Protein AF-A0A8X7TS78-F1 (afdb_monomer_lite)

Sequence (320 aa):
MPPVKDLIFKDPYVDAARTKVLSDGSMNYVVDMYDTALKETISKLKQADKLVRAKDTALNRKTSEFKAMIDKAAVEQSQLLEEKKAQKEKFVDKFGDLKGKHLKEINRLRDSRSYEVTHERVRVQMAMIVKFNKRFTEIRNLETRRSDFEMARSLQSQAFGTEPTGRDLEGLPVQEQGNVSEVEGTEDTSGPTTAPAVPNSASAPVNLTVREESSAPTLGVSDEDPTLPLGEDGAGLDPEDLVEPSVSSAEEDGGDKSNEQAPASKPQGAEEDLGESSAQEQGNVDEVENPTDSTADGTGGISDPLGAQVIRENLDRAED

Organism: Brassica carinata (NCBI:txid52824)

Secondary structure (DSSP, 8-state):
---GGG-TTHHHHHHHHH--SS-THHHHHHHHHHHHHHHHHHHHHHHHHHHHHHHHHHHHHHHHHHHHHHHHHHHHHHHHHHHHHHHHHHHHHHHHHHHHHHHHHHHHHHHHHHHHHHHHHHHHHHHHHHHHHHHHHHHHHHHHHHHHHHHHHHHHHHHHTTS------------------------------PPPPPP--PPPP-------------------------------------------------------------------------------------------------------------------

Structure (mmCIF, N/CA/C/O backbone):
data_AF-A0A8X7TS78-F1
#
_entry.id   AF-A0A8X7TS78-F1
#
loop_
_atom_site.group_PDB
_atom_site.id
_atom_site.type_symbol
_atom_site.label_atom_id
_atom_site.label_alt_id
_atom_site.label_comp_id
_atom_site.label_asym_id
_atom_site.label_entity_id
_atom_site.label_seq_id
_atom_site.pdbx_PDB_ins_code
_atom_site.Cartn_x
_atom_site.Cartn_y
_atom_site.Cartn_z
_atom_site.occupancy
_atom_site.B_iso_or_equiv
_atom_site.auth_seq_id
_atom_site.auth_comp_id
_atom_site.auth_asym_id
_atom_site.auth_atom_id
_atom_site.pdbx_PDB_model_num
ATOM 1 N N . MET A 1 1 ? -38.501 9.347 71.545 1.00 64.44 1 MET A N 1
ATOM 2 C CA . MET A 1 1 ? -39.219 8.209 70.933 1.00 64.44 1 MET A CA 1
ATOM 3 C C . MET A 1 1 ? -39.862 8.668 69.635 1.00 64.44 1 MET A C 1
ATOM 5 O O . MET A 1 1 ? -40.273 9.825 69.597 1.00 64.44 1 MET A O 1
ATOM 9 N N . PRO A 1 2 ? -39.907 7.823 68.590 1.00 80.94 2 PRO A N 1
ATOM 10 C CA . PRO A 1 2 ? -40.572 8.165 67.335 1.00 80.94 2 PRO A CA 1
ATOM 11 C C . PRO A 1 2 ? -42.076 8.423 67.557 1.00 80.94 2 PRO A C 1
ATOM 13 O O . PRO A 1 2 ? -42.665 7.826 68.465 1.00 80.94 2 PRO A O 1
ATOM 16 N N . PRO A 1 3 ? -42.710 9.310 66.769 1.00 89.19 3 PRO A N 1
ATOM 17 C CA . PRO A 1 3 ? -44.152 9.528 66.828 1.00 89.19 3 PRO A CA 1
ATOM 18 C C . PRO A 1 3 ? -44.923 8.243 66.502 1.00 89.19 3 PRO A C 1
ATOM 20 O O . PRO A 1 3 ? -44.566 7.531 65.570 1.00 89.19 3 PRO A O 1
ATOM 23 N N . VAL A 1 4 ? -46.036 7.987 67.202 1.00 85.00 4 VAL A N 1
ATOM 24 C CA . VAL A 1 4 ? -46.865 6.771 67.021 1.00 85.00 4 VAL A CA 1
ATOM 25 C C . VAL A 1 4 ? -47.296 6.557 65.560 1.00 85.00 4 VAL A C 1
ATOM 27 O O . VAL A 1 4 ? -47.436 5.428 65.106 1.00 85.00 4 VAL A O 1
ATOM 30 N N . LYS A 1 5 ? -47.476 7.643 64.800 1.00 90.19 5 LYS A N 1
ATOM 31 C CA . LYS A 1 5 ? -47.841 7.606 63.376 1.00 90.19 5 LYS A CA 1
ATOM 32 C C . LYS A 1 5 ? -46.775 6.987 62.459 1.00 90.19 5 LYS A C 1
ATOM 34 O O . LYS A 1 5 ? -47.146 6.511 61.396 1.00 90.19 5 LYS A O 1
ATOM 39 N N . ASP A 1 6 ? -45.512 6.976 62.879 1.00 91.88 6 ASP A N 1
ATOM 40 C CA . ASP A 1 6 ? -44.373 6.524 62.071 1.00 91.88 6 ASP A CA 1
ATOM 41 C C . ASP A 1 6 ? -43.936 5.090 62.451 1.00 91.88 6 ASP A C 1
ATOM 43 O O . ASP A 1 6 ? -42.928 4.580 61.964 1.00 91.88 6 ASP A O 1
ATOM 47 N N . LEU A 1 7 ? -44.683 4.417 63.338 1.00 89.75 7 LEU A N 1
ATOM 48 C CA . LEU A 1 7 ? -44.440 3.023 63.703 1.00 89.75 7 LEU A CA 1
ATOM 49 C C . LEU A 1 7 ? -44.895 2.084 62.578 1.00 89.75 7 LEU A C 1
ATOM 51 O O . LEU A 1 7 ? -46.054 2.102 62.175 1.00 89.75 7 LEU A O 1
ATOM 55 N N . ILE A 1 8 ? -44.000 1.188 62.155 1.00 89.56 8 ILE A N 1
ATOM 56 C CA . ILE A 1 8 ? -44.299 0.098 61.205 1.00 89.56 8 ILE A CA 1
ATOM 57 C C . ILE A 1 8 ? -45.493 -0.758 61.672 1.00 89.56 8 ILE A C 1
ATOM 59 O O . ILE A 1 8 ? -46.323 -1.145 60.856 1.00 89.56 8 ILE A O 1
ATOM 63 N N . PHE A 1 9 ? -45.620 -0.997 62.983 1.00 92.44 9 PHE A N 1
ATOM 64 C CA . PHE A 1 9 ? -46.739 -1.720 63.599 1.00 92.44 9 PHE A CA 1
ATOM 65 C C . PHE A 1 9 ? -47.597 -0.789 64.462 1.00 92.44 9 PHE A C 1
ATOM 67 O O . PHE A 1 9 ? -47.849 -1.053 65.639 1.00 92.44 9 PHE A O 1
ATOM 74 N N . LYS A 1 10 ? -48.034 0.329 63.873 1.00 91.81 10 LYS A N 1
ATOM 75 C CA . LYS A 1 10 ? -48.860 1.346 64.538 1.00 91.81 10 LYS A CA 1
ATOM 76 C C . LYS A 1 10 ? -50.144 0.776 65.145 1.00 91.81 10 LYS A C 1
ATOM 78 O O . LYS A 1 10 ? -50.421 1.050 66.309 1.00 91.81 10 LYS A O 1
ATOM 83 N N . ASP A 1 11 ? -50.925 0.020 64.378 1.00 90.75 11 ASP A N 1
ATOM 84 C CA . ASP A 1 11 ? -52.239 -0.450 64.839 1.00 90.75 11 ASP A CA 1
ATOM 85 C C . ASP A 1 11 ? -52.112 -1.460 65.998 1.00 90.75 11 ASP A C 1
ATOM 87 O O . ASP A 1 11 ? -52.701 -1.208 67.050 1.00 90.75 11 ASP A O 1
ATOM 91 N N . PRO A 1 12 ? -51.230 -2.483 65.920 1.00 89.06 12 PRO A N 1
ATOM 92 C CA . PRO A 1 12 ? -50.938 -3.356 67.061 1.00 89.06 12 PRO A CA 1
ATOM 93 C C . PRO A 1 12 ? -50.452 -2.607 68.310 1.00 89.06 12 PRO A C 1
ATOM 95 O O . PRO A 1 12 ? -50.808 -2.965 69.431 1.00 89.06 12 PRO A O 1
ATOM 98 N N . TYR A 1 13 ? -49.653 -1.548 68.135 1.00 89.00 13 TYR A N 1
ATOM 99 C CA . TYR A 1 13 ? -49.170 -0.718 69.241 1.00 89.00 13 TYR A CA 1
ATOM 100 C C . TYR A 1 13 ? -50.301 0.069 69.918 1.00 89.00 13 TYR A C 1
ATOM 102 O O . TYR A 1 13 ? -50.380 0.120 71.147 1.00 89.00 13 TYR A O 1
ATOM 110 N N . VAL A 1 14 ? -51.191 0.678 69.129 1.00 88.94 14 VAL A N 1
ATOM 111 C CA . VAL A 1 14 ? -52.347 1.426 69.645 1.00 88.94 14 VAL A CA 1
ATOM 112 C C . VAL A 1 14 ? -53.334 0.492 70.349 1.00 88.94 14 VAL A C 1
ATOM 114 O O . VAL A 1 14 ? -53.864 0.866 71.398 1.00 88.94 14 VAL A O 1
ATOM 117 N N . ASP A 1 15 ? -53.545 -0.715 69.825 1.00 88.06 15 ASP A N 1
ATOM 118 C CA . ASP A 1 15 ? -54.413 -1.726 70.434 1.00 88.06 15 ASP A CA 1
ATOM 119 C C . ASP A 1 15 ? -53.855 -2.213 71.777 1.00 88.06 15 ASP A C 1
ATOM 121 O O . ASP A 1 15 ? -54.562 -2.170 72.790 1.00 88.06 15 ASP A O 1
ATOM 125 N N . ALA A 1 16 ? -52.562 -2.554 71.829 1.00 87.12 16 ALA A N 1
ATOM 126 C CA . ALA A 1 16 ? -51.881 -2.950 73.062 1.00 87.12 16 ALA A CA 1
ATOM 127 C C . ALA A 1 16 ? -51.884 -1.834 74.128 1.00 87.12 16 ALA A C 1
ATOM 129 O O . ALA A 1 16 ? -52.033 -2.105 75.321 1.00 87.12 16 ALA A O 1
ATOM 130 N N . ALA A 1 17 ? -51.769 -0.566 73.714 1.00 84.50 17 ALA A N 1
ATOM 131 C CA . ALA A 1 17 ? -51.814 0.585 74.618 1.00 84.50 17 ALA A CA 1
ATOM 132 C C . ALA A 1 17 ? -53.223 0.870 75.178 1.00 84.50 17 ALA A C 1
ATOM 134 O O . ALA A 1 17 ? -53.358 1.458 76.256 1.00 84.50 17 ALA A O 1
ATOM 135 N N . ARG A 1 18 ? -54.285 0.476 74.459 1.00 84.06 18 ARG A N 1
ATOM 136 C CA . ARG A 1 18 ? -55.687 0.654 74.883 1.00 84.06 18 ARG A CA 1
ATOM 137 C C . ARG A 1 18 ? -56.166 -0.451 75.824 1.00 84.06 18 ARG A C 1
ATOM 139 O O . ARG A 1 18 ? -57.034 -0.187 76.659 1.00 84.06 18 ARG A O 1
ATOM 146 N N . THR A 1 19 ? -55.605 -1.658 75.744 1.00 78.81 19 THR A N 1
ATOM 147 C CA . THR A 1 19 ? -55.924 -2.785 76.637 1.00 78.81 19 THR A CA 1
ATOM 148 C C . THR A 1 19 ? -55.380 -2.565 78.059 1.00 78.81 19 THR A C 1
ATOM 150 O O . THR A 1 19 ? -54.365 -3.125 78.450 1.00 78.81 19 THR A O 1
ATOM 153 N N . LYS A 1 20 ? -56.060 -1.731 78.863 1.00 61.25 20 LYS A N 1
ATOM 154 C CA . LYS A 1 20 ? -55.630 -1.302 80.214 1.00 61.25 20 LYS A CA 1
ATOM 155 C C . LYS A 1 20 ? -55.799 -2.322 81.356 1.00 61.25 20 LYS A C 1
ATOM 157 O O . LYS A 1 20 ? -55.385 -2.017 82.470 1.00 61.25 20 LYS A O 1
ATOM 162 N N . VAL A 1 21 ? -56.430 -3.480 81.135 1.00 58.03 21 VAL A N 1
ATOM 163 C CA . VAL A 1 21 ? -56.870 -4.363 82.242 1.00 58.03 21 VAL A CA 1
ATOM 164 C C . VAL A 1 21 ? -56.091 -5.680 82.345 1.00 58.03 21 VAL A C 1
ATOM 166 O O . VAL A 1 21 ? -56.035 -6.236 83.436 1.00 58.03 21 VAL A O 1
ATOM 169 N N . LEU A 1 22 ? -55.427 -6.172 81.292 1.00 50.97 22 LEU A N 1
ATOM 170 C CA . LEU A 1 22 ? -54.691 -7.442 81.362 1.00 50.97 22 LEU A CA 1
ATOM 171 C C . LEU A 1 22 ? -53.429 -7.459 80.481 1.00 50.97 22 LEU A C 1
ATOM 173 O O . LEU A 1 22 ? -53.497 -7.490 79.258 1.00 50.97 22 LEU A O 1
ATOM 177 N N . SER A 1 23 ? -52.299 -7.592 81.173 1.00 59.81 23 SER A N 1
ATOM 178 C CA . SER A 1 23 ? -51.036 -8.208 80.752 1.00 59.81 23 SER A CA 1
ATOM 179 C C . SER A 1 23 ? -50.037 -7.388 79.920 1.00 59.81 23 SER A C 1
ATOM 181 O O . SER A 1 23 ? -50.274 -6.985 78.786 1.00 59.81 23 SER A O 1
ATOM 183 N N . ASP A 1 24 ? -48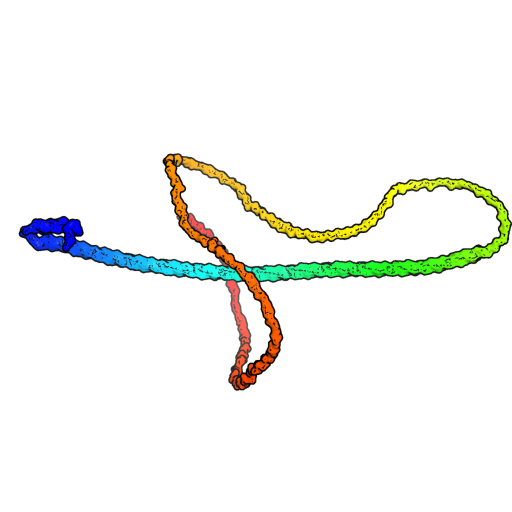.832 -7.303 80.485 1.00 67.94 24 ASP A N 1
ATOM 184 C CA . ASP A 1 24 ? -47.535 -7.055 79.836 1.00 67.94 24 ASP A CA 1
ATOM 185 C C . ASP A 1 24 ? -47.330 -7.891 78.543 1.00 67.94 24 ASP A C 1
ATOM 187 O O . ASP A 1 24 ? -46.578 -7.528 77.641 1.00 67.94 24 ASP A O 1
ATOM 191 N N . GLY A 1 25 ? -48.088 -8.986 78.394 1.00 80.25 25 GLY A N 1
ATOM 192 C CA . GLY A 1 25 ? -48.113 -9.842 77.208 1.00 80.25 25 GLY A CA 1
ATOM 193 C C . GLY A 1 25 ? -48.513 -9.131 75.910 1.00 80.25 25 GLY A C 1
ATOM 194 O O . GLY A 1 25 ? -47.919 -9.417 74.873 1.00 80.25 25 GLY A O 1
ATOM 195 N N . SER A 1 26 ? -49.451 -8.174 75.942 1.00 81.69 26 SER A N 1
ATOM 196 C CA . SER A 1 26 ? -49.871 -7.446 74.728 1.00 81.69 26 SER A CA 1
ATOM 197 C C . SER A 1 26 ? -48.770 -6.534 74.177 1.00 81.69 26 SER A C 1
ATOM 199 O O . SER A 1 26 ? -48.648 -6.377 72.964 1.00 81.69 26 SER A O 1
ATOM 201 N N . MET A 1 27 ? -47.943 -5.942 75.048 1.00 85.94 27 MET A N 1
ATOM 202 C CA . MET A 1 27 ? -46.802 -5.122 74.623 1.00 85.94 27 MET A CA 1
ATOM 203 C C . MET A 1 27 ? -45.636 -5.998 74.149 1.00 85.94 27 MET A C 1
ATOM 205 O O . MET A 1 27 ? -45.030 -5.681 73.126 1.00 85.94 27 MET A O 1
ATOM 209 N N . ASN A 1 28 ? -45.387 -7.134 74.815 1.00 88.75 28 ASN A N 1
ATOM 210 C CA . ASN A 1 28 ? -44.415 -8.133 74.356 1.00 88.75 28 ASN A CA 1
ATOM 211 C C . ASN A 1 28 ? -44.737 -8.656 72.947 1.00 88.75 28 ASN A C 1
ATOM 213 O O . ASN A 1 28 ? -43.830 -8.780 72.133 1.00 88.75 28 ASN A O 1
ATOM 217 N N . TYR A 1 29 ? -46.017 -8.844 72.604 1.00 89.44 29 TYR A N 1
ATOM 218 C CA . TYR A 1 29 ? -46.419 -9.222 71.244 1.00 89.44 29 TYR A CA 1
ATOM 219 C C . TYR A 1 29 ? -45.979 -8.200 70.181 1.00 89.44 29 TYR A C 1
ATOM 221 O O . TYR A 1 29 ? -45.467 -8.569 69.126 1.00 89.44 29 TYR A O 1
ATOM 229 N N . VAL A 1 30 ? -46.129 -6.898 70.451 1.00 90.06 30 VAL A N 1
ATOM 230 C CA . VAL A 1 30 ? -45.676 -5.843 69.526 1.00 90.06 30 VAL A CA 1
ATOM 231 C C . VAL A 1 30 ? -44.149 -5.840 69.407 1.00 90.06 30 VAL A C 1
ATOM 233 O O . VAL A 1 30 ? -43.622 -5.659 68.310 1.00 90.06 30 VAL A O 1
ATOM 236 N N . VAL A 1 31 ? -43.432 -6.073 70.511 1.00 91.56 31 VAL A N 1
ATOM 237 C CA . VAL A 1 31 ? -41.966 -6.202 70.512 1.00 91.56 31 VAL A CA 1
ATOM 238 C C . VAL A 1 31 ? -41.516 -7.394 69.660 1.00 91.56 31 VAL A C 1
ATOM 240 O O . VAL A 1 31 ? -40.627 -7.226 68.826 1.00 91.56 31 VAL A O 1
ATOM 243 N N . ASP A 1 32 ? -42.170 -8.550 69.780 1.00 93.50 32 ASP A N 1
ATOM 244 C CA . ASP A 1 32 ? -41.872 -9.746 68.980 1.00 93.50 32 ASP A CA 1
ATOM 245 C C . ASP A 1 32 ? -42.126 -9.525 67.480 1.00 93.50 32 ASP A C 1
ATOM 247 O O . ASP A 1 32 ? -41.359 -10.002 66.636 1.00 93.50 32 ASP A O 1
ATOM 251 N N . MET A 1 33 ? -43.160 -8.753 67.124 1.00 93.12 33 MET A N 1
ATOM 252 C CA . MET A 1 33 ? -43.425 -8.356 65.734 1.00 93.12 33 MET A CA 1
ATOM 253 C C . MET A 1 33 ? -42.277 -7.512 65.164 1.00 93.12 33 MET A C 1
ATOM 255 O O . MET A 1 33 ? -41.822 -7.754 64.042 1.00 93.12 33 MET A O 1
ATOM 259 N N . TYR A 1 34 ? -41.762 -6.556 65.945 1.00 94.56 34 TYR A N 1
ATOM 260 C CA . TYR A 1 34 ? -40.593 -5.763 65.560 1.00 94.56 34 TYR A CA 1
ATOM 261 C C . TYR A 1 34 ? -39.324 -6.599 65.460 1.00 94.56 34 TYR A C 1
ATOM 263 O O . TYR A 1 34 ? -38.592 -6.452 64.483 1.00 94.56 34 TYR A O 1
ATOM 271 N N . ASP A 1 35 ? -39.064 -7.479 66.424 1.00 95.81 35 ASP A N 1
ATOM 272 C CA . ASP A 1 35 ? -37.885 -8.344 66.402 1.00 95.81 35 ASP A CA 1
ATOM 273 C C . ASP A 1 35 ? -37.916 -9.299 65.198 1.00 95.81 35 ASP A C 1
ATOM 275 O O . ASP A 1 35 ? -36.914 -9.470 64.502 1.00 95.81 35 ASP A O 1
ATOM 279 N N . THR A 1 36 ? -39.090 -9.844 64.870 1.00 96.31 36 THR A N 1
ATOM 280 C CA . THR A 1 36 ? -39.288 -10.691 63.685 1.00 96.31 36 THR A CA 1
ATOM 281 C C . THR A 1 36 ? -39.026 -9.915 62.393 1.00 96.31 36 THR A C 1
ATOM 283 O O . THR A 1 36 ? -38.237 -10.362 61.557 1.00 96.31 36 THR A O 1
ATOM 286 N N . ALA A 1 37 ? -39.610 -8.722 62.244 1.00 96.00 37 ALA A N 1
ATOM 287 C CA . ALA A 1 37 ? -39.385 -7.871 61.075 1.00 96.00 37 ALA A CA 1
ATOM 288 C C . ALA A 1 37 ? -37.921 -7.408 60.962 1.00 96.00 37 ALA A C 1
ATOM 290 O O . ALA A 1 37 ? -37.350 -7.355 59.869 1.00 96.00 37 ALA A O 1
ATOM 291 N N . LEU A 1 38 ? -37.273 -7.114 62.090 1.00 95.75 38 LEU A N 1
ATOM 292 C CA . LEU A 1 38 ? -35.861 -6.750 62.134 1.00 95.75 38 LEU A CA 1
ATOM 293 C C . LEU A 1 38 ? -34.974 -7.927 61.704 1.00 95.75 38 LEU A C 1
ATOM 295 O O . LEU A 1 38 ? -34.097 -7.769 60.855 1.00 95.75 38 LEU A O 1
ATOM 299 N N . LYS A 1 39 ? -35.226 -9.135 62.218 1.00 97.19 39 LYS A N 1
ATOM 300 C CA . LYS A 1 39 ? -34.512 -10.355 61.805 1.00 97.19 39 LYS A CA 1
ATOM 301 C C . LYS A 1 39 ? -34.700 -10.655 60.319 1.00 97.19 39 LYS A C 1
ATOM 303 O O . LYS A 1 39 ? -33.735 -11.025 59.641 1.00 97.19 39 LYS A O 1
ATOM 308 N N . GLU A 1 40 ? -35.910 -10.470 59.795 1.00 96.94 40 GLU A N 1
ATOM 309 C CA . GLU A 1 40 ? -36.206 -10.663 58.375 1.00 96.94 40 GLU A CA 1
ATOM 310 C C . GLU A 1 40 ? -35.457 -9.649 57.499 1.00 96.94 40 GLU A C 1
ATOM 312 O O . GLU A 1 40 ? -34.792 -10.034 56.535 1.00 96.94 40 GLU A O 1
ATOM 317 N N . THR A 1 41 ? -35.496 -8.361 57.848 1.00 97.12 41 THR A N 1
ATOM 318 C CA . THR A 1 41 ? -34.807 -7.301 57.090 1.00 97.12 41 THR A CA 1
ATOM 319 C C . THR A 1 41 ? -33.290 -7.458 57.124 1.00 97.12 41 THR A C 1
ATOM 321 O O . THR A 1 41 ? -32.654 -7.364 56.075 1.00 97.12 41 THR A O 1
ATOM 324 N N . ILE A 1 42 ? -32.703 -7.807 58.275 1.00 97.56 42 ILE A N 1
ATOM 325 C CA . ILE A 1 42 ? -31.274 -8.141 58.382 1.00 97.56 42 ILE A CA 1
ATOM 326 C C . ILE A 1 42 ? -30.929 -9.335 57.480 1.00 97.56 42 ILE A C 1
ATOM 328 O O . ILE A 1 42 ? -29.876 -9.348 56.839 1.00 97.56 42 ILE A O 1
ATOM 332 N N . SER A 1 43 ? -31.804 -10.340 57.405 1.00 97.56 43 SER A N 1
ATOM 333 C CA . SER A 1 43 ? -31.589 -11.514 56.552 1.00 97.56 43 SER A CA 1
ATOM 334 C C . SER A 1 43 ? -31.655 -11.161 55.064 1.00 97.56 43 SER A C 1
ATOM 336 O O . SER A 1 43 ? -30.770 -11.570 54.309 1.00 97.56 43 SER A O 1
ATOM 338 N N . LYS A 1 44 ? -32.637 -10.351 54.646 1.00 97.75 44 LYS A N 1
ATOM 339 C CA . LYS A 1 44 ? -32.751 -9.839 53.269 1.00 97.75 44 LYS A CA 1
ATOM 340 C C . LYS A 1 44 ? -31.552 -8.973 52.886 1.00 97.75 44 LYS A C 1
ATOM 342 O O . LYS A 1 44 ? -30.984 -9.180 51.818 1.00 97.75 44 LYS A O 1
ATOM 347 N N . LEU A 1 45 ? -31.114 -8.076 53.771 1.00 97.88 45 LEU A N 1
ATOM 348 C CA . LEU A 1 45 ? -29.932 -7.237 53.556 1.00 97.88 45 LEU A CA 1
ATOM 349 C C . LEU A 1 45 ? -28.675 -8.095 53.363 1.00 97.88 45 LEU A C 1
ATOM 351 O O . LEU A 1 45 ? -27.964 -7.938 52.377 1.00 97.88 45 LEU A O 1
ATOM 355 N N . LYS A 1 46 ? -28.459 -9.098 54.225 1.00 98.00 46 LYS A N 1
ATOM 356 C CA . LYS A 1 46 ? -27.337 -10.042 54.080 1.00 98.00 46 LYS A CA 1
ATOM 357 C C . LYS A 1 46 ? -27.371 -10.815 52.759 1.00 98.00 46 LYS A C 1
ATOM 359 O O . LYS A 1 46 ? -26.311 -11.146 52.228 1.00 98.00 46 LYS A O 1
ATOM 364 N N . GLN A 1 47 ? -28.553 -11.159 52.246 1.00 97.94 47 GLN A N 1
ATOM 365 C CA . GLN A 1 47 ? -28.691 -11.812 50.940 1.00 97.94 47 GLN A CA 1
ATOM 366 C C . GLN A 1 47 ? -28.395 -10.841 49.790 1.00 97.94 47 GLN A C 1
ATOM 368 O O . GLN A 1 47 ? -27.640 -11.196 48.885 1.00 97.94 47 GLN A O 1
ATOM 373 N N . ALA A 1 48 ? -28.916 -9.613 49.855 1.00 97.50 48 ALA A N 1
ATOM 374 C CA . ALA A 1 48 ? -28.645 -8.567 48.874 1.00 97.50 48 ALA A CA 1
ATOM 375 C C . ALA A 1 48 ? -27.146 -8.233 48.803 1.00 97.50 48 ALA A C 1
ATOM 377 O O . ALA A 1 48 ? -26.575 -8.250 47.716 1.00 97.50 48 ALA A O 1
ATOM 378 N N . ASP A 1 49 ? -26.472 -8.069 49.943 1.00 98.06 49 ASP A N 1
ATOM 379 C CA . ASP A 1 49 ? -25.029 -7.796 50.010 1.00 98.06 49 ASP A CA 1
ATOM 380 C C . ASP A 1 49 ? -24.180 -8.929 49.420 1.00 98.06 49 ASP A C 1
ATOM 382 O O . ASP A 1 49 ? -23.111 -8.704 48.847 1.00 98.06 49 ASP A O 1
ATOM 386 N N . LYS A 1 50 ? -24.619 -10.185 49.574 1.00 97.81 50 LYS A N 1
ATOM 387 C CA . LYS A 1 50 ? -23.961 -11.328 48.922 1.00 97.81 50 LYS A CA 1
ATOM 388 C C . LYS A 1 50 ? -24.145 -11.274 47.408 1.00 97.81 50 LYS A C 1
ATOM 390 O O . LYS A 1 50 ? -23.189 -11.528 46.681 1.00 97.81 50 LYS A O 1
ATOM 395 N N . LEU A 1 51 ? -25.344 -10.928 46.940 1.00 97.75 51 LEU A N 1
ATOM 396 C CA . LEU A 1 51 ? -25.642 -10.829 45.515 1.00 97.75 51 LEU A CA 1
ATOM 397 C C . LEU A 1 51 ? -24.883 -9.676 44.849 1.00 97.75 51 LEU A C 1
ATOM 399 O O . LEU A 1 51 ? -24.332 -9.870 43.770 1.00 97.75 51 LEU A O 1
ATOM 403 N N . VAL A 1 52 ? -24.820 -8.508 45.493 1.00 98.31 52 VAL A N 1
ATOM 404 C CA . VAL A 1 52 ? -24.051 -7.350 45.010 1.00 98.31 52 VAL A CA 1
ATOM 405 C C . VAL A 1 52 ? -22.578 -7.726 44.870 1.00 98.31 52 VAL A C 1
ATOM 407 O O . VAL A 1 52 ? -22.033 -7.631 43.776 1.00 98.31 52 VAL A O 1
ATOM 410 N N . ARG A 1 53 ? -21.969 -8.311 45.911 1.00 97.38 53 ARG A N 1
ATOM 411 C CA . ARG A 1 53 ? -20.569 -8.769 45.842 1.00 97.38 53 ARG A CA 1
ATOM 412 C C . ARG A 1 53 ? -20.317 -9.795 44.737 1.00 97.38 53 ARG A C 1
ATOM 414 O O . ARG A 1 53 ? -19.277 -9.748 44.078 1.00 97.38 53 ARG A O 1
ATOM 421 N N . ALA A 1 54 ? -21.250 -10.724 44.524 1.00 98.06 54 ALA A N 1
ATOM 422 C CA . ALA A 1 54 ? -21.146 -11.698 43.441 1.00 98.06 54 ALA A CA 1
ATOM 423 C C . ALA A 1 54 ? -21.201 -11.023 42.058 1.00 98.06 54 ALA A C 1
ATOM 425 O O . ALA A 1 54 ? -20.397 -11.357 41.185 1.00 98.06 54 ALA A O 1
ATOM 426 N N . LYS A 1 55 ? -22.099 -10.045 41.871 1.00 98.00 55 LYS A N 1
ATOM 427 C CA . LYS A 1 55 ? -22.212 -9.266 40.629 1.00 98.00 55 LYS A CA 1
ATOM 428 C C . LYS A 1 55 ? -20.970 -8.419 40.368 1.00 98.00 55 LYS A C 1
ATOM 430 O O . LYS A 1 55 ? -20.454 -8.472 39.257 1.00 98.00 55 LYS A O 1
ATOM 435 N N . ASP A 1 56 ? -20.448 -7.726 41.376 1.00 98.25 56 ASP A N 1
ATOM 436 C CA . ASP A 1 56 ? -19.241 -6.902 41.237 1.00 98.25 56 ASP A CA 1
ATOM 437 C C . ASP A 1 56 ? -18.028 -7.749 40.848 1.00 98.25 56 ASP A C 1
ATOM 439 O O . ASP A 1 56 ? -17.260 -7.388 39.959 1.00 98.25 56 ASP A O 1
ATOM 443 N N . THR A 1 57 ? -17.880 -8.928 41.457 1.00 97.88 57 THR A N 1
ATOM 444 C CA . THR A 1 57 ? -16.796 -9.860 41.115 1.00 97.88 57 THR A CA 1
ATOM 445 C C . THR A 1 57 ? -16.917 -10.349 39.669 1.00 97.88 57 THR A C 1
ATOM 447 O O . THR A 1 57 ? -15.926 -10.384 38.938 1.00 97.88 57 THR A O 1
ATOM 450 N N . ALA A 1 58 ? -18.130 -10.704 39.233 1.00 98.00 58 ALA A N 1
ATOM 451 C CA . ALA A 1 58 ? -18.383 -11.138 37.862 1.00 98.00 58 ALA A CA 1
ATOM 452 C C . ALA A 1 58 ? -18.135 -10.014 36.843 1.00 98.00 58 ALA A C 1
ATOM 454 O O . ALA A 1 58 ? -17.520 -10.254 35.802 1.00 98.00 58 ALA A O 1
ATOM 455 N N . LEU A 1 59 ? -18.563 -8.789 37.161 1.00 97.88 59 LEU A N 1
ATOM 456 C CA . LEU A 1 59 ? -18.351 -7.609 36.329 1.00 97.88 59 LEU A CA 1
ATOM 457 C C . LEU A 1 59 ? -16.859 -7.309 36.207 1.00 97.88 59 LEU A C 1
ATOM 459 O O . LEU A 1 59 ? -16.353 -7.225 35.094 1.00 97.88 59 LEU A O 1
ATOM 463 N N . ASN A 1 60 ? -16.130 -7.244 37.322 1.00 97.69 60 ASN A N 1
ATOM 464 C CA . ASN A 1 60 ? -14.689 -6.986 37.315 1.00 97.69 60 ASN A CA 1
ATOM 465 C C . ASN A 1 60 ? -13.922 -8.019 36.484 1.00 97.69 60 ASN A C 1
ATOM 467 O O . ASN A 1 60 ? -13.038 -7.655 35.706 1.00 97.69 60 ASN A O 1
ATOM 471 N N . ARG A 1 61 ? -14.304 -9.299 36.578 1.00 98.06 61 ARG A N 1
ATOM 472 C CA . ARG A 1 61 ? -13.739 -10.347 35.726 1.00 98.06 61 ARG A CA 1
ATOM 473 C C . ARG A 1 61 ? -13.984 -10.051 34.247 1.00 98.06 61 ARG A C 1
ATOM 475 O O . ARG A 1 61 ? -13.034 -10.057 33.468 1.00 98.06 61 ARG A O 1
ATOM 482 N N . LYS A 1 62 ? -15.222 -9.738 33.861 1.00 98.06 62 LYS A N 1
ATOM 483 C CA . LYS A 1 62 ? -15.565 -9.435 32.464 1.00 98.06 62 LYS A CA 1
ATOM 484 C C . LYS A 1 62 ? -14.878 -8.178 31.944 1.00 98.06 62 LYS A C 1
ATOM 486 O O . LYS A 1 62 ? -14.379 -8.194 30.824 1.00 98.06 62 LYS A O 1
ATOM 491 N N . THR A 1 63 ? -14.761 -7.141 32.765 1.00 97.75 63 THR A N 1
ATOM 492 C CA . THR A 1 63 ? -14.006 -5.931 32.428 1.00 97.75 63 THR A CA 1
ATOM 493 C C . THR A 1 63 ? -12.532 -6.246 32.193 1.00 97.75 63 THR A C 1
ATOM 495 O O . THR A 1 63 ? -11.955 -5.760 31.224 1.00 97.75 63 THR A O 1
ATOM 498 N N . SER A 1 64 ? -11.919 -7.096 33.024 1.00 97.25 64 SER A N 1
ATOM 499 C CA . SER A 1 64 ? -10.519 -7.493 32.829 1.00 97.25 64 SER A CA 1
ATOM 500 C C . SER A 1 64 ? -10.307 -8.359 31.580 1.00 97.25 64 SER A C 1
ATOM 502 O O . SER A 1 64 ? -9.348 -8.135 30.848 1.00 97.25 64 SER A O 1
ATOM 504 N N . GLU A 1 65 ? -11.227 -9.287 31.284 1.00 97.94 65 GLU A N 1
ATOM 505 C CA . GLU A 1 65 ? -11.205 -10.101 30.060 1.00 97.94 65 GLU A CA 1
ATOM 506 C C . GLU A 1 65 ? -11.346 -9.214 28.811 1.00 97.94 65 GLU A C 1
ATOM 508 O O . GLU A 1 65 ? -10.585 -9.356 27.856 1.00 97.94 65 GLU A O 1
ATOM 513 N N . PHE A 1 66 ? -12.283 -8.262 28.831 1.00 97.88 66 PHE A N 1
ATOM 514 C CA . PHE A 1 66 ? -12.488 -7.322 27.730 1.00 97.88 66 PHE A CA 1
ATOM 515 C C . PHE A 1 66 ? -11.281 -6.408 27.515 1.00 97.88 66 PHE A C 1
ATOM 517 O O . PHE A 1 66 ? -10.837 -6.235 26.383 1.00 97.88 66 PHE A O 1
ATOM 524 N N . LYS A 1 67 ? -10.695 -5.891 28.599 1.00 98.19 67 LYS A N 1
ATOM 525 C CA . LYS A 1 67 ? -9.468 -5.096 28.528 1.00 98.19 67 LYS A CA 1
ATOM 526 C C . LYS A 1 67 ? -8.316 -5.887 27.904 1.00 98.19 67 LYS A C 1
ATOM 528 O O . LYS A 1 67 ? -7.680 -5.394 26.982 1.00 98.19 67 LYS A O 1
ATOM 533 N N . ALA A 1 68 ? -8.107 -7.133 28.333 1.00 98.25 68 ALA A N 1
ATOM 534 C CA . ALA A 1 68 ? -7.074 -7.994 27.760 1.00 98.25 68 ALA A CA 1
ATOM 535 C C . ALA A 1 68 ? -7.297 -8.269 26.260 1.00 98.25 68 ALA A C 1
ATOM 537 O O . ALA A 1 68 ? -6.336 -8.327 25.495 1.00 98.25 68 ALA A O 1
ATOM 538 N N . MET A 1 69 ? -8.553 -8.412 25.823 1.00 97.75 69 MET A N 1
ATOM 539 C CA . MET A 1 69 ? -8.882 -8.564 24.402 1.00 97.75 69 MET A CA 1
ATOM 540 C C . MET A 1 69 ? -8.583 -7.297 23.594 1.00 97.75 69 MET A C 1
ATOM 542 O O . MET A 1 69 ? -8.033 -7.406 22.500 1.00 97.75 69 MET A O 1
ATOM 546 N N . ILE A 1 70 ? -8.893 -6.112 24.131 1.00 97.88 70 ILE A N 1
ATOM 547 C CA . ILE A 1 70 ? -8.548 -4.835 23.491 1.00 97.88 70 ILE A CA 1
ATOM 548 C C . ILE A 1 70 ? -7.032 -4.694 23.354 1.00 97.88 70 ILE A C 1
ATOM 550 O O . ILE A 1 70 ? -6.546 -4.411 22.261 1.00 97.88 70 ILE A O 1
ATOM 554 N N . ASP A 1 71 ? -6.289 -4.926 24.437 1.00 98.06 71 ASP A N 1
ATOM 555 C CA . ASP A 1 71 ? -4.832 -4.778 24.442 1.00 98.06 71 ASP A CA 1
ATOM 556 C C . ASP A 1 71 ? -4.185 -5.749 23.441 1.00 98.06 71 ASP A C 1
ATOM 558 O O . ASP A 1 71 ? -3.317 -5.363 22.658 1.00 98.06 71 ASP A O 1
ATOM 562 N N . LYS A 1 72 ? -4.669 -6.998 23.385 1.00 97.75 72 LYS A N 1
ATOM 563 C CA . LYS A 1 72 ? -4.222 -7.985 22.396 1.00 97.75 72 LYS A CA 1
ATOM 564 C C . LYS A 1 72 ? -4.512 -7.534 20.959 1.00 97.75 72 LYS A C 1
ATOM 566 O O . LYS A 1 72 ? -3.622 -7.598 20.114 1.00 97.75 72 LYS A O 1
ATOM 571 N N . ALA A 1 73 ? -5.723 -7.053 20.686 1.00 97.56 73 ALA A N 1
ATOM 572 C CA . ALA A 1 73 ? -6.097 -6.579 19.357 1.00 97.56 73 ALA A CA 1
ATOM 573 C C . ALA A 1 73 ? -5.258 -5.363 18.921 1.00 97.56 73 ALA A C 1
ATOM 575 O O . ALA A 1 73 ? -4.875 -5.263 17.757 1.00 97.56 73 ALA A O 1
ATOM 576 N N . ALA A 1 74 ? -4.920 -4.461 19.847 1.00 97.75 74 ALA A N 1
ATOM 577 C CA . ALA A 1 74 ? -4.065 -3.309 19.566 1.00 97.75 74 ALA A CA 1
ATOM 578 C C . ALA A 1 74 ? -2.635 -3.721 19.167 1.00 97.75 74 ALA A C 1
ATOM 580 O O . ALA A 1 74 ? -2.051 -3.134 18.249 1.00 97.75 74 ALA A O 1
ATOM 581 N N . VAL A 1 75 ? -2.086 -4.754 19.814 1.00 97.50 75 VAL A N 1
ATOM 582 C CA . VAL A 1 75 ? -0.773 -5.317 19.462 1.00 97.50 75 VAL A CA 1
ATOM 583 C C . VAL A 1 75 ? -0.808 -5.964 18.077 1.00 97.50 75 VAL A C 1
ATOM 585 O O . VAL A 1 75 ? 0.035 -5.645 17.241 1.00 97.50 75 VAL A O 1
ATOM 588 N N . GLU A 1 76 ? -1.806 -6.807 17.795 1.00 97.12 76 GLU A N 1
ATOM 589 C CA . GLU A 1 76 ? -1.950 -7.470 16.488 1.00 97.12 76 GLU A CA 1
ATOM 590 C C . GLU A 1 76 ? -2.109 -6.457 15.341 1.00 97.12 76 GLU A C 1
ATOM 592 O O . GLU A 1 76 ? -1.477 -6.594 14.294 1.00 97.12 76 GLU A O 1
ATOM 597 N N . GLN A 1 77 ? -2.893 -5.393 15.548 1.00 96.00 77 GLN A N 1
ATOM 598 C CA . GLN A 1 77 ? -3.037 -4.310 14.568 1.00 96.00 77 GLN A CA 1
ATOM 599 C C . GLN A 1 77 ? -1.718 -3.578 14.310 1.00 96.00 77 GLN A C 1
ATOM 601 O O . GLN A 1 77 ? -1.384 -3.284 13.160 1.00 96.00 77 GLN A O 1
ATOM 606 N N . SER A 1 78 ? -0.948 -3.306 15.365 1.00 95.88 78 SER A N 1
ATOM 607 C CA . SER A 1 78 ? 0.354 -2.643 15.240 1.00 95.88 78 SER A CA 1
ATOM 608 C C . SER A 1 78 ? 1.342 -3.506 14.452 1.00 95.88 78 SER A C 1
ATOM 610 O O . SER A 1 78 ? 1.999 -3.008 13.537 1.00 95.88 78 SER A O 1
ATOM 612 N N . GLN A 1 79 ? 1.379 -4.810 14.738 1.00 96.94 79 GLN A N 1
ATOM 613 C CA . GLN A 1 79 ? 2.226 -5.761 14.024 1.00 96.94 79 GLN A CA 1
ATOM 614 C C . GLN A 1 79 ? 1.850 -5.858 12.537 1.00 96.94 79 GLN A C 1
ATOM 616 O O . GLN A 1 79 ? 2.718 -5.758 11.672 1.00 96.94 79 GLN A O 1
ATOM 621 N N . LEU A 1 80 ? 0.557 -5.981 12.216 1.00 96.50 80 LEU A N 1
ATOM 622 C CA . LEU A 1 80 ? 0.092 -6.027 10.825 1.00 96.50 80 LEU A CA 1
ATOM 623 C C . LEU A 1 80 ? 0.434 -4.749 10.051 1.00 96.50 80 LEU A C 1
ATOM 625 O O . LEU A 1 80 ? 0.767 -4.803 8.863 1.00 96.50 80 LEU A O 1
ATOM 629 N N . LEU A 1 81 ? 0.359 -3.591 10.708 1.00 96.38 81 LEU A N 1
ATOM 630 C CA . LEU A 1 81 ? 0.716 -2.316 10.096 1.00 96.38 81 LEU A CA 1
ATOM 631 C C . LEU A 1 81 ? 2.214 -2.258 9.778 1.00 96.38 81 LEU A C 1
ATOM 633 O O . LEU A 1 81 ? 2.589 -1.832 8.681 1.00 96.38 81 LEU A O 1
ATOM 637 N N . GLU A 1 82 ? 3.060 -2.720 10.695 1.00 96.31 82 GLU A N 1
ATOM 638 C CA . GLU A 1 82 ? 4.507 -2.790 10.498 1.00 96.31 82 GLU A CA 1
ATOM 639 C C . GLU A 1 82 ? 4.890 -3.783 9.391 1.00 96.31 82 GLU A C 1
ATOM 641 O O . GLU A 1 82 ? 5.653 -3.436 8.487 1.00 96.31 82 GLU A O 1
ATOM 646 N N . GLU A 1 83 ? 4.280 -4.969 9.367 1.00 96.62 83 GLU A N 1
ATOM 647 C CA . GLU A 1 83 ? 4.480 -5.957 8.304 1.00 96.62 83 GLU A CA 1
ATOM 648 C C . GLU A 1 83 ? 4.062 -5.410 6.934 1.00 96.62 83 GLU A C 1
ATOM 650 O O . GLU A 1 83 ? 4.808 -5.524 5.955 1.00 96.62 83 GLU A O 1
ATOM 655 N N . LYS A 1 84 ? 2.902 -4.747 6.853 1.00 96.44 84 LYS A N 1
ATOM 656 C CA . LYS A 1 84 ? 2.430 -4.110 5.616 1.00 96.44 84 LYS A CA 1
ATOM 657 C C . LYS A 1 84 ? 3.371 -2.995 5.164 1.00 96.44 84 LYS A C 1
ATOM 659 O O . LYS A 1 84 ? 3.631 -2.859 3.964 1.00 96.44 84 LYS A O 1
ATOM 664 N N . LYS A 1 85 ? 3.897 -2.200 6.099 1.00 96.75 85 LYS A N 1
ATOM 665 C CA . LYS A 1 85 ? 4.879 -1.149 5.807 1.00 96.75 85 LYS A CA 1
ATOM 666 C C . LYS A 1 85 ? 6.171 -1.753 5.251 1.00 96.75 85 LYS A C 1
ATOM 668 O O . LYS A 1 85 ? 6.615 -1.323 4.188 1.00 96.75 85 LYS A O 1
ATOM 673 N N . ALA A 1 86 ? 6.696 -2.799 5.888 1.00 96.88 86 ALA A N 1
ATOM 674 C CA . ALA A 1 86 ? 7.896 -3.501 5.441 1.00 96.88 86 ALA A CA 1
ATOM 675 C C . ALA A 1 86 ? 7.710 -4.168 4.066 1.00 96.88 86 ALA A C 1
ATOM 677 O O . ALA A 1 86 ? 8.614 -4.156 3.231 1.00 96.88 86 ALA A O 1
ATOM 678 N N . GLN A 1 87 ? 6.535 -4.740 3.785 1.00 96.06 87 GLN A N 1
ATOM 679 C CA . GLN A 1 87 ? 6.227 -5.289 2.460 1.00 96.06 87 GLN A CA 1
ATOM 680 C C . GLN A 1 87 ? 6.178 -4.200 1.386 1.00 96.06 87 GLN A C 1
ATOM 682 O O . GLN A 1 87 ? 6.714 -4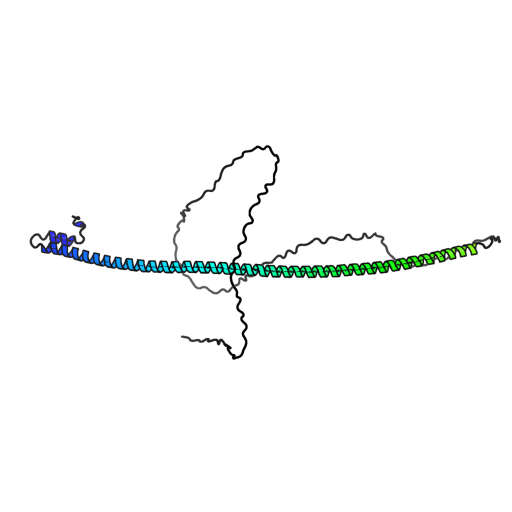.392 0.293 1.00 96.06 87 GLN A O 1
ATOM 687 N N . LYS A 1 88 ? 5.567 -3.050 1.692 1.00 96.62 88 LYS A N 1
ATOM 688 C CA . LYS A 1 88 ? 5.508 -1.911 0.771 1.00 96.62 88 LYS A CA 1
ATOM 689 C C . LYS A 1 88 ? 6.903 -1.371 0.461 1.00 96.62 88 LYS A C 1
ATOM 691 O O . LYS A 1 88 ? 7.191 -1.115 -0.702 1.00 96.62 88 LYS A O 1
ATOM 696 N N . GLU A 1 89 ? 7.764 -1.239 1.465 1.00 96.69 89 GLU A N 1
ATOM 697 C CA . GLU A 1 89 ? 9.157 -0.811 1.293 1.00 96.69 89 GLU A CA 1
ATOM 698 C C . GLU A 1 89 ? 9.928 -1.777 0.383 1.00 96.69 89 GLU A C 1
ATOM 700 O O . GLU A 1 89 ? 10.426 -1.373 -0.666 1.00 96.69 89 GLU A O 1
ATOM 705 N N . LYS A 1 90 ? 9.870 -3.086 0.670 1.00 95.81 90 LYS A N 1
ATOM 706 C CA . LYS A 1 90 ? 10.470 -4.127 -0.186 1.00 95.81 90 LYS A CA 1
ATOM 707 C C . LYS A 1 90 ? 9.953 -4.090 -1.625 1.00 95.81 90 LYS A C 1
ATOM 709 O O . LYS A 1 90 ? 10.693 -4.420 -2.553 1.00 95.81 90 LYS A O 1
ATOM 714 N N . PHE A 1 91 ? 8.678 -3.763 -1.825 1.00 96.62 91 PHE A N 1
ATOM 715 C CA . PHE A 1 91 ? 8.099 -3.632 -3.158 1.00 96.62 91 PHE A CA 1
ATOM 716 C C . PHE A 1 91 ? 8.635 -2.398 -3.887 1.00 96.62 91 PHE A C 1
ATOM 718 O O . PHE A 1 91 ? 9.034 -2.510 -5.045 1.00 96.62 91 PHE A O 1
ATOM 725 N N . VAL A 1 92 ? 8.673 -1.244 -3.215 1.00 97.44 92 VAL A N 1
ATOM 726 C CA . VAL A 1 92 ? 9.189 0.012 -3.776 1.00 97.44 92 VAL A CA 1
ATOM 727 C C . VAL A 1 92 ? 10.652 -0.137 -4.184 1.00 97.44 92 VAL A C 1
ATOM 729 O O . VAL A 1 92 ? 10.988 0.235 -5.308 1.00 97.44 92 VAL A O 1
ATOM 732 N N . ASP A 1 93 ? 11.483 -0.756 -3.348 1.00 96.62 93 ASP A N 1
ATOM 733 C CA . ASP A 1 93 ? 12.901 -0.978 -3.646 1.00 96.62 93 ASP A CA 1
ATOM 734 C C . ASP A 1 93 ? 13.088 -1.876 -4.869 1.00 96.62 93 ASP A C 1
ATOM 736 O O . ASP A 1 93 ? 13.737 -1.494 -5.843 1.00 96.62 93 ASP A O 1
ATOM 740 N N . LYS A 1 94 ? 12.437 -3.049 -4.886 1.00 96.81 94 LYS A N 1
ATOM 741 C CA . LYS A 1 94 ? 12.515 -3.980 -6.026 1.00 96.81 94 LYS A CA 1
ATOM 742 C C . LYS A 1 94 ? 12.005 -3.348 -7.318 1.00 96.81 94 LYS A C 1
ATOM 744 O O . LYS A 1 94 ? 12.565 -3.588 -8.389 1.00 96.81 94 LYS A O 1
ATOM 749 N N . PHE A 1 95 ? 10.934 -2.565 -7.230 1.00 96.19 95 PHE A N 1
ATOM 750 C CA . PHE A 1 95 ? 10.375 -1.865 -8.378 1.00 96.19 95 PHE A CA 1
ATOM 751 C C . PHE A 1 95 ? 11.315 -0.757 -8.872 1.00 96.19 95 PHE A C 1
ATOM 753 O O . PHE A 1 95 ? 11.521 -0.623 -10.080 1.00 96.19 95 PHE A O 1
ATOM 760 N N . GLY A 1 96 ? 11.929 -0.007 -7.954 1.00 97.56 96 GLY A N 1
ATOM 761 C CA . GLY A 1 96 ? 12.950 0.996 -8.247 1.00 97.56 96 GLY A CA 1
ATOM 762 C C . GLY A 1 96 ? 14.160 0.389 -8.954 1.00 97.56 96 GLY A C 1
ATOM 763 O O . GLY A 1 96 ? 14.541 0.859 -10.028 1.00 97.56 96 GLY A O 1
ATOM 764 N N . ASP A 1 97 ? 14.689 -0.712 -8.426 1.00 97.38 97 ASP A N 1
ATOM 765 C CA . ASP A 1 97 ? 15.798 -1.461 -9.020 1.00 97.38 97 ASP A CA 1
ATOM 766 C C . ASP A 1 97 ? 15.472 -1.965 -10.425 1.00 97.38 97 ASP A C 1
ATOM 768 O O . ASP A 1 97 ? 16.278 -1.839 -11.352 1.00 97.38 97 ASP A O 1
ATOM 772 N N . LEU A 1 98 ? 14.282 -2.542 -10.607 1.00 97.88 98 LEU A N 1
ATOM 773 C CA . LEU A 1 98 ? 13.847 -3.053 -11.901 1.00 97.88 98 LEU A CA 1
ATOM 774 C C . LEU A 1 98 ? 13.707 -1.920 -12.924 1.00 97.88 98 LEU A C 1
ATOM 776 O O . LEU A 1 98 ? 14.195 -2.040 -14.051 1.00 97.88 98 LEU A O 1
ATOM 780 N N . LYS A 1 99 ? 13.109 -0.794 -12.520 1.00 97.94 99 LYS A N 1
ATOM 781 C CA . LYS A 1 99 ? 12.987 0.408 -13.353 1.00 97.94 99 LYS A CA 1
ATOM 782 C C . LYS A 1 99 ? 14.360 0.982 -13.709 1.00 97.94 99 LYS A C 1
ATOM 784 O O . LYS A 1 99 ? 14.583 1.340 -14.865 1.00 97.94 99 LYS A O 1
ATOM 789 N N . GLY A 1 100 ? 15.290 1.020 -12.755 1.00 98.00 100 GLY A N 1
ATOM 790 C CA . GLY A 1 100 ? 16.668 1.460 -12.970 1.00 98.00 100 GLY A CA 1
ATOM 791 C C . GLY A 1 100 ? 17.406 0.587 -13.985 1.00 98.00 100 GLY A C 1
ATOM 792 O O . GLY A 1 100 ? 17.996 1.105 -14.936 1.00 98.00 100 GLY A O 1
ATOM 793 N N . LYS A 1 101 ? 17.311 -0.743 -13.848 1.00 97.88 101 LYS A N 1
ATOM 794 C CA . LYS A 1 101 ? 17.881 -1.709 -14.805 1.00 97.88 101 LYS A CA 1
ATOM 795 C C . LYS A 1 101 ? 17.288 -1.539 -16.202 1.00 97.88 101 LYS A C 1
ATOM 797 O O . LYS A 1 101 ? 18.034 -1.475 -17.176 1.00 97.88 101 LYS A O 1
ATOM 802 N N . HIS A 1 102 ? 15.966 -1.416 -16.297 1.00 98.06 102 HIS A N 1
ATOM 803 C CA . HIS A 1 102 ? 15.280 -1.230 -17.572 1.00 98.06 102 HIS A CA 1
ATOM 804 C C . HIS A 1 102 ? 15.692 0.077 -18.267 1.00 98.06 102 HIS A C 1
ATOM 806 O O . HIS A 1 102 ? 16.012 0.074 -19.454 1.00 98.06 102 HIS A O 1
ATOM 812 N N . LEU A 1 103 ? 15.765 1.185 -17.524 1.00 98.25 103 LEU A N 1
ATOM 813 C CA . LEU A 1 103 ? 16.193 2.475 -18.064 1.00 98.25 103 LEU A CA 1
ATOM 814 C C . LEU A 1 103 ? 17.653 2.445 -18.535 1.00 98.25 103 LEU A C 1
ATOM 816 O O . LEU A 1 103 ? 17.969 2.967 -19.605 1.00 98.25 103 LEU A O 1
ATOM 820 N N . LYS A 1 104 ? 18.538 1.807 -17.760 1.00 98.38 104 LYS A N 1
ATOM 821 C CA . LYS A 1 104 ? 19.941 1.609 -18.141 1.00 98.38 104 LYS A CA 1
ATOM 822 C C . LYS A 1 104 ? 20.054 0.838 -19.455 1.00 98.38 104 LYS A C 1
ATOM 824 O O . LYS A 1 104 ? 20.832 1.234 -20.320 1.00 98.38 104 LYS A O 1
ATOM 829 N N . GLU A 1 105 ? 19.259 -0.214 -19.623 1.00 98.31 105 GLU A N 1
ATOM 830 C CA . GLU A 1 105 ? 19.263 -1.018 -20.844 1.00 98.31 105 GLU A CA 1
ATOM 831 C C . GLU A 1 105 ? 18.718 -0.249 -22.055 1.00 98.31 105 GLU A C 1
ATOM 833 O O . GLU A 1 105 ? 19.330 -0.269 -23.121 1.00 98.31 105 GLU A O 1
ATOM 838 N N . ILE A 1 106 ? 17.632 0.511 -21.889 1.00 98.38 106 ILE A N 1
ATOM 839 C CA . ILE A 1 106 ? 17.113 1.392 -22.947 1.00 98.38 106 ILE A CA 1
ATOM 840 C C . ILE A 1 106 ? 18.184 2.385 -23.408 1.00 98.38 106 ILE A C 1
ATOM 842 O O . ILE A 1 106 ? 18.354 2.595 -24.611 1.00 98.38 106 ILE A O 1
ATOM 846 N N . ASN A 1 107 ? 18.903 3.001 -22.469 1.00 98.44 107 ASN A N 1
ATOM 847 C CA . ASN A 1 107 ? 19.957 3.954 -22.806 1.00 98.44 107 ASN A CA 1
ATOM 848 C C . ASN A 1 107 ? 21.126 3.259 -23.514 1.00 98.44 107 ASN A C 1
ATOM 850 O O . ASN A 1 107 ? 21.556 3.737 -24.558 1.00 98.44 107 ASN A O 1
ATOM 854 N N . ARG A 1 108 ? 21.552 2.078 -23.043 1.00 98.56 108 ARG A N 1
ATOM 855 C CA . ARG A 1 108 ? 22.585 1.269 -23.712 1.00 98.56 108 ARG A CA 1
ATOM 856 C C . ARG A 1 108 ? 22.229 0.981 -25.173 1.00 98.56 108 ARG A C 1
ATOM 858 O O . ARG A 1 108 ? 23.068 1.151 -26.055 1.00 98.56 108 ARG A O 1
ATOM 865 N N . LEU A 1 109 ? 20.990 0.565 -25.438 1.00 98.56 109 LEU A N 1
ATOM 866 C CA . LEU A 1 109 ? 20.516 0.277 -26.795 1.00 98.56 109 LEU A CA 1
ATOM 867 C C . LEU A 1 109 ? 20.443 1.537 -27.661 1.00 98.56 109 LEU A C 1
ATOM 869 O O . LEU A 1 109 ? 20.809 1.504 -28.837 1.00 98.56 109 LEU A O 1
ATOM 873 N N . ARG A 1 110 ? 19.997 2.658 -27.085 1.00 98.50 110 ARG A N 1
ATOM 874 C CA . ARG A 1 110 ? 19.965 3.953 -27.773 1.00 98.50 110 ARG A CA 1
ATOM 875 C C . ARG A 1 110 ? 21.367 4.394 -28.183 1.00 98.50 110 ARG A C 1
ATOM 877 O O . ARG A 1 110 ? 21.558 4.771 -29.338 1.00 98.50 110 ARG A O 1
ATOM 884 N N . ASP A 1 111 ? 22.323 4.314 -27.266 1.00 98.31 111 ASP A N 1
ATOM 885 C CA . ASP A 1 111 ? 23.705 4.727 -27.498 1.00 98.31 111 ASP A CA 1
ATOM 886 C C . ASP A 1 111 ? 24.385 3.815 -28.524 1.00 98.31 111 ASP A C 1
ATOM 888 O O . ASP A 1 111 ? 25.006 4.313 -29.462 1.00 98.31 111 ASP A O 1
ATOM 892 N N . SER A 1 112 ? 24.175 2.494 -28.431 1.00 98.38 112 SER A N 1
ATOM 893 C CA . SER A 1 112 ? 24.659 1.521 -29.425 1.00 98.38 112 SER A CA 1
ATOM 894 C C . SER A 1 112 ? 24.136 1.841 -30.824 1.00 98.38 112 SER A C 1
ATOM 896 O O . SER A 1 112 ? 24.907 1.965 -31.775 1.00 98.38 112 SER A O 1
ATOM 898 N N . ARG A 1 113 ? 22.821 2.060 -30.952 1.00 98.44 113 ARG A N 1
ATOM 899 C CA . ARG A 1 113 ? 22.198 2.398 -32.236 1.00 98.44 113 ARG A CA 1
ATOM 900 C C . ARG A 1 113 ? 22.708 3.732 -32.780 1.00 98.44 113 ARG A C 1
ATOM 902 O O . ARG A 1 113 ? 22.966 3.854 -33.975 1.00 98.44 113 ARG A O 1
ATOM 909 N N . SER A 1 114 ? 22.845 4.736 -31.917 1.00 98.25 114 SER A N 1
ATOM 910 C CA . SER A 1 114 ? 23.369 6.051 -32.294 1.00 98.25 114 SER A CA 1
ATOM 911 C C . SER A 1 114 ? 24.805 5.951 -32.816 1.00 98.25 114 SER A C 1
ATOM 913 O O . SER A 1 114 ? 25.140 6.544 -33.848 1.00 98.25 114 SER A O 1
ATOM 915 N N . TYR A 1 115 ? 25.637 5.146 -32.150 1.00 98.31 115 TYR A N 1
ATOM 916 C CA . TYR A 1 115 ? 27.014 4.894 -32.554 1.00 98.31 115 TYR A CA 1
ATOM 917 C C . TYR A 1 115 ? 27.094 4.230 -33.931 1.00 98.31 115 TYR A C 1
ATOM 919 O O . TYR A 1 115 ? 27.787 4.742 -34.808 1.00 98.31 115 TYR A O 1
ATOM 927 N N . GLU A 1 116 ? 26.343 3.149 -34.160 1.00 98.19 116 GLU A N 1
ATOM 928 C CA . GLU A 1 116 ? 26.313 2.447 -35.451 1.00 98.19 116 GLU A CA 1
ATOM 929 C C . GLU A 1 116 ? 25.909 3.375 -36.602 1.00 98.19 116 GLU A C 1
ATOM 931 O O . GLU A 1 116 ? 26.599 3.446 -37.621 1.00 98.19 116 GLU A O 1
ATOM 936 N N . VAL A 1 117 ? 24.831 4.146 -36.420 1.00 98.56 117 VAL A N 1
ATOM 937 C CA . VAL A 1 117 ? 24.337 5.095 -37.430 1.00 98.56 117 VAL A CA 1
ATOM 938 C C . VAL A 1 117 ? 25.371 6.181 -37.724 1.00 98.56 117 VAL A C 1
ATOM 940 O O . VAL A 1 117 ? 25.582 6.554 -38.881 1.00 98.56 117 VAL A O 1
ATOM 943 N N . THR A 1 118 ? 26.032 6.695 -36.688 1.00 98.50 118 THR A N 1
ATOM 944 C CA . THR A 1 118 ? 27.062 7.728 -36.839 1.00 98.50 118 THR A CA 1
ATOM 945 C C . THR A 1 118 ? 28.286 7.174 -37.558 1.00 98.50 118 THR A C 1
ATOM 947 O O . THR A 1 118 ? 28.785 7.792 -38.499 1.00 98.50 118 THR A O 1
ATOM 950 N N . HIS A 1 119 ? 28.736 5.982 -37.173 1.00 98.19 119 HIS A N 1
ATOM 951 C CA . HIS A 1 119 ? 29.872 5.312 -37.788 1.00 98.19 119 HIS A CA 1
ATOM 952 C C . HIS A 1 119 ? 29.613 4.998 -39.273 1.00 98.19 119 HIS A C 1
ATOM 954 O O . HIS A 1 119 ? 30.471 5.253 -40.119 1.00 98.19 119 HIS A O 1
ATOM 960 N N . GLU A 1 120 ? 28.407 4.535 -39.617 1.00 98.56 120 GLU A N 1
ATOM 961 C CA . GLU A 1 120 ? 27.970 4.325 -41.003 1.00 98.56 120 GLU A CA 1
ATOM 962 C C . GLU A 1 120 ? 28.023 5.622 -41.817 1.00 98.56 120 GLU A C 1
ATOM 964 O O . GLU A 1 120 ? 28.631 5.668 -42.889 1.00 98.56 120 GLU A O 1
ATOM 969 N N . ARG A 1 121 ? 27.449 6.707 -41.281 1.00 98.50 121 ARG A N 1
ATOM 970 C CA . ARG A 1 121 ? 27.455 8.024 -41.932 1.00 98.50 121 ARG A CA 1
ATOM 971 C C . ARG A 1 121 ? 28.878 8.495 -42.225 1.00 98.50 121 ARG A C 1
ATOM 973 O O . ARG A 1 121 ? 29.145 8.947 -43.337 1.00 98.50 121 ARG A O 1
ATOM 980 N N . VAL A 1 122 ? 29.784 8.370 -41.255 1.00 98.62 122 VAL A N 1
ATOM 981 C CA . VAL A 1 122 ? 31.194 8.750 -41.420 1.00 98.62 122 VAL A CA 1
ATOM 982 C C . VAL A 1 122 ? 31.864 7.896 -42.494 1.00 98.62 122 VAL A C 1
ATOM 984 O O . VAL A 1 122 ? 32.539 8.438 -43.370 1.00 98.62 122 VAL A O 1
ATOM 987 N N . ARG A 1 123 ? 31.644 6.576 -42.494 1.00 98.69 123 ARG A N 1
ATOM 988 C CA . ARG A 1 123 ? 32.226 5.680 -43.503 1.00 98.69 123 ARG A CA 1
ATOM 989 C C . ARG A 1 123 ? 31.763 6.032 -44.915 1.00 98.69 123 ARG A C 1
ATOM 991 O O . ARG A 1 123 ? 32.584 6.098 -45.828 1.00 98.69 123 ARG A O 1
ATOM 998 N N . VAL A 1 124 ? 30.467 6.294 -45.089 1.00 98.81 124 VAL A N 1
ATOM 999 C CA . VAL A 1 124 ? 29.888 6.697 -46.379 1.00 98.81 124 VAL A CA 1
ATOM 1000 C C . VAL A 1 124 ? 30.455 8.038 -46.839 1.00 98.81 124 VAL A C 1
ATOM 1002 O O . VAL A 1 124 ? 30.868 8.160 -47.992 1.00 98.81 124 VAL A O 1
ATOM 1005 N N . GLN A 1 125 ? 30.530 9.033 -45.951 1.00 98.50 125 GLN A N 1
ATOM 1006 C CA . GLN A 1 125 ? 31.130 10.332 -46.271 1.00 98.50 125 GLN A CA 1
ATOM 1007 C C . GLN A 1 125 ? 32.598 10.188 -46.681 1.00 98.50 125 GLN A C 1
ATOM 1009 O O . GLN A 1 125 ? 33.007 10.755 -47.692 1.00 98.50 125 GLN A O 1
ATOM 1014 N N . MET A 1 126 ? 33.374 9.372 -45.965 1.00 98.50 126 MET A N 1
ATOM 1015 C CA . MET A 1 126 ? 34.772 9.105 -46.301 1.00 98.50 126 MET A CA 1
ATOM 1016 C C . MET A 1 126 ? 34.908 8.461 -47.685 1.00 98.50 126 MET A C 1
ATOM 1018 O O . MET A 1 126 ? 35.687 8.925 -48.517 1.00 98.50 126 MET A O 1
ATOM 1022 N N . ALA A 1 127 ? 34.105 7.433 -47.976 1.00 98.62 127 ALA A N 1
ATOM 1023 C CA . ALA A 1 127 ? 34.091 6.787 -49.287 1.00 98.62 127 ALA A CA 1
ATOM 1024 C C . ALA A 1 127 ? 33.724 7.773 -50.412 1.00 98.62 127 ALA A C 1
ATOM 1026 O O . ALA A 1 127 ? 34.307 7.738 -51.500 1.00 98.62 127 ALA A O 1
ATOM 1027 N N . MET A 1 128 ? 32.790 8.687 -50.141 1.00 98.69 128 MET A N 1
ATOM 1028 C CA . MET A 1 128 ? 32.383 9.736 -51.072 1.00 98.69 128 MET A CA 1
ATOM 1029 C C . MET A 1 128 ? 33.516 10.734 -51.340 1.00 98.69 128 MET A C 1
ATOM 1031 O O . MET A 1 128 ? 33.809 11.009 -52.504 1.00 98.69 128 MET A O 1
ATOM 1035 N N . ILE A 1 129 ? 34.204 11.206 -50.294 1.00 98.62 129 ILE A N 1
ATOM 1036 C CA . ILE A 1 129 ? 35.371 12.097 -50.400 1.00 98.62 129 ILE A CA 1
ATOM 1037 C C . ILE A 1 129 ? 36.475 11.437 -51.235 1.00 98.62 129 ILE A C 1
ATOM 1039 O O . ILE A 1 129 ? 36.997 12.051 -52.166 1.00 98.62 129 ILE A O 1
ATOM 1043 N N . VAL A 1 130 ? 36.791 10.165 -50.969 1.00 98.69 130 VAL A N 1
ATOM 1044 C CA . VAL A 1 130 ? 37.796 9.409 -51.735 1.00 98.69 130 VAL A CA 1
ATOM 1045 C C . VAL A 1 130 ? 37.416 9.327 -53.216 1.00 98.69 130 VAL A C 1
ATOM 1047 O O . VAL A 1 130 ? 38.246 9.593 -54.090 1.00 98.69 130 VAL A O 1
ATOM 1050 N N . LYS A 1 131 ? 36.151 9.009 -53.523 1.00 98.62 131 LYS A N 1
ATOM 1051 C CA . LYS A 1 131 ? 35.657 8.936 -54.906 1.00 98.62 131 LYS A CA 1
ATOM 1052 C C . LYS A 1 131 ? 35.731 10.293 -55.613 1.00 98.62 131 LYS A C 1
ATOM 1054 O O . LYS A 1 131 ? 36.105 10.344 -56.785 1.00 98.62 131 LYS A O 1
ATOM 1059 N N . PHE A 1 132 ? 35.411 11.379 -54.912 1.00 98.31 132 PHE A N 1
ATOM 1060 C CA . PHE A 1 132 ? 35.456 12.735 -55.457 1.00 98.31 132 PHE A CA 1
ATOM 1061 C C . PHE A 1 132 ? 36.895 13.188 -55.740 1.00 98.31 132 PHE A C 1
ATOM 1063 O O . PHE A 1 132 ? 37.200 13.627 -56.849 1.00 98.31 132 PHE A O 1
ATOM 1070 N N . ASN A 1 133 ? 37.814 12.954 -54.800 1.00 98.19 133 ASN A N 1
ATOM 1071 C CA . ASN A 1 133 ? 39.241 13.247 -54.970 1.00 98.19 133 ASN A CA 1
ATOM 1072 C C . ASN A 1 133 ? 39.863 12.482 -56.149 1.00 98.19 133 ASN A C 1
ATOM 1074 O O . ASN A 1 133 ? 40.684 13.032 -56.893 1.00 98.19 133 ASN A O 1
ATOM 1078 N N . LYS A 1 134 ? 39.440 11.230 -56.372 1.00 98.19 134 LYS A N 1
ATOM 1079 C CA . LYS A 1 134 ? 39.838 10.454 -57.554 1.00 98.19 134 LYS A CA 1
ATOM 1080 C C . LYS A 1 134 ? 39.381 11.130 -58.849 1.00 98.19 134 LYS A C 1
ATOM 1082 O O . LYS A 1 134 ? 40.209 11.362 -59.728 1.00 98.19 134 LYS A O 1
ATOM 1087 N N . ARG A 1 135 ? 38.099 11.502 -58.951 1.00 97.75 135 ARG A N 1
ATOM 1088 C CA . ARG A 1 135 ? 37.556 12.193 -60.135 1.00 97.75 135 ARG A CA 1
ATOM 1089 C C . ARG A 1 135 ? 38.249 13.526 -60.400 1.00 97.75 135 ARG A C 1
ATOM 1091 O O . ARG A 1 135 ? 38.583 13.806 -61.543 1.00 97.75 135 ARG A O 1
ATOM 1098 N N . PHE A 1 136 ? 38.546 14.311 -59.367 1.00 98.19 136 PHE A N 1
ATOM 1099 C CA . PHE A 1 136 ? 39.310 15.547 -59.548 1.00 98.19 136 PHE A CA 1
ATOM 1100 C C . PHE A 1 136 ? 40.719 15.318 -60.080 1.00 98.19 136 PHE A C 1
ATOM 1102 O O . PHE A 1 136 ? 41.222 16.120 -60.860 1.00 98.19 136 PHE A O 1
ATOM 1109 N N . THR A 1 137 ? 41.374 14.239 -59.665 1.00 97.94 137 THR A N 1
ATOM 1110 C CA . THR A 1 137 ? 42.703 13.898 -60.180 1.00 97.94 137 THR A CA 1
ATOM 1111 C C . THR A 1 137 ? 42.627 13.469 -61.646 1.00 97.94 137 THR A C 1
ATOM 1113 O O . THR A 1 137 ? 43.439 13.913 -62.450 1.00 97.94 137 THR A O 1
ATOM 1116 N N . GLU A 1 138 ? 41.610 12.687 -62.020 1.00 97.50 138 GLU A N 1
ATOM 1117 C CA . GLU A 1 138 ? 41.335 12.339 -63.421 1.00 97.50 138 GLU A CA 1
ATOM 1118 C C . GLU A 1 138 ? 41.078 13.588 -64.281 1.00 97.50 138 GLU A C 1
ATOM 1120 O O . GLU A 1 138 ? 41.672 13.717 -65.349 1.00 97.50 138 GLU A O 1
ATOM 1125 N N . ILE A 1 139 ? 40.262 14.533 -63.798 1.00 97.19 139 ILE A N 1
ATOM 1126 C CA . ILE A 1 139 ? 39.989 15.807 -64.486 1.00 97.19 139 ILE A CA 1
ATOM 1127 C C . ILE A 1 139 ? 41.275 16.619 -64.656 1.00 97.19 139 ILE A C 1
ATOM 1129 O O . ILE A 1 139 ? 41.570 17.051 -65.766 1.00 97.19 139 ILE A O 1
ATOM 1133 N N . ARG A 1 140 ? 42.077 16.779 -63.593 1.00 96.62 140 ARG A N 1
ATOM 1134 C CA . ARG A 1 140 ? 43.360 17.497 -63.676 1.00 96.62 140 ARG A CA 1
ATOM 1135 C C . ARG A 1 140 ? 44.294 16.881 -64.721 1.00 96.62 140 ARG A C 1
ATOM 1137 O O . ARG A 1 140 ? 44.881 17.615 -65.504 1.00 96.62 140 ARG A O 1
ATOM 1144 N N . ASN A 1 141 ? 44.379 15.551 -64.783 1.00 95.62 141 ASN A N 1
ATOM 1145 C CA . ASN A 1 141 ? 45.197 14.857 -65.782 1.00 95.62 141 ASN A CA 1
ATOM 1146 C C . ASN A 1 141 ? 44.688 15.070 -67.216 1.00 95.62 141 ASN A C 1
ATOM 1148 O O . ASN A 1 141 ? 45.488 15.217 -68.141 1.00 95.62 141 ASN A O 1
ATOM 1152 N N . LEU A 1 142 ? 43.366 15.061 -67.420 1.00 95.94 142 LEU A N 1
ATOM 1153 C CA . LEU A 1 142 ? 42.773 15.348 -68.727 1.00 95.94 142 LEU A CA 1
ATOM 1154 C C . LEU A 1 142 ? 43.052 16.788 -69.164 1.00 95.94 142 LEU A C 1
ATOM 1156 O O . LEU A 1 142 ? 43.385 17.000 -70.327 1.00 95.94 142 LEU A O 1
ATOM 1160 N N . GLU A 1 143 ? 42.983 17.744 -68.240 1.00 95.69 143 GLU A N 1
ATOM 1161 C CA . GLU A 1 143 ? 43.274 19.151 -68.517 1.00 95.69 143 GLU A CA 1
ATOM 1162 C C . GLU A 1 143 ? 44.742 19.361 -68.916 1.00 95.69 143 GLU A C 1
ATOM 1164 O O . GLU A 1 143 ? 45.020 20.045 -69.898 1.00 95.69 143 GLU A O 1
ATOM 1169 N N . THR A 1 144 ? 45.692 18.694 -68.245 1.00 94.75 144 THR A N 1
ATOM 1170 C CA . THR A 1 144 ? 47.109 18.714 -68.652 1.00 94.75 144 THR A CA 1
ATOM 1171 C C . THR A 1 144 ? 47.286 18.210 -70.084 1.00 94.75 144 THR A C 1
ATOM 1173 O O . THR A 1 144 ? 47.900 18.884 -70.905 1.00 94.75 144 THR A O 1
ATOM 1176 N N . ARG A 1 145 ? 46.678 17.065 -70.423 1.00 94.44 145 ARG A N 1
ATOM 1177 C CA . ARG A 1 145 ? 46.747 16.518 -71.788 1.00 94.44 145 ARG A CA 1
ATOM 1178 C C . ARG A 1 145 ? 46.100 17.445 -72.813 1.00 94.44 145 ARG A C 1
ATOM 1180 O O . ARG A 1 145 ? 46.586 17.552 -73.934 1.00 94.44 145 ARG A O 1
ATOM 1187 N N . ARG A 1 146 ? 44.992 18.094 -72.453 1.00 95.19 146 ARG A N 1
ATOM 1188 C CA . ARG A 1 146 ? 44.314 19.068 -73.311 1.00 95.19 146 ARG A CA 1
ATOM 1189 C C . ARG A 1 146 ? 45.210 20.274 -73.596 1.00 95.19 146 ARG A C 1
ATOM 1191 O O . ARG A 1 146 ? 45.297 20.670 -74.752 1.00 95.19 146 ARG A O 1
ATOM 1198 N N . SER A 1 147 ? 45.904 20.799 -72.587 1.00 92.81 147 SER A N 1
ATOM 1199 C CA . SER A 1 147 ? 46.868 21.895 -72.752 1.00 92.81 147 SER A CA 1
ATOM 1200 C C . SER A 1 147 ? 47.969 21.543 -73.759 1.00 92.81 147 SER A C 1
ATOM 1202 O O . SER A 1 147 ? 48.305 22.359 -74.616 1.00 92.81 147 SER A O 1
ATOM 1204 N N . ASP A 1 148 ? 48.497 20.317 -73.712 1.00 94.12 148 ASP A N 1
ATOM 1205 C CA . ASP A 1 148 ? 49.501 19.855 -74.680 1.00 94.12 148 ASP A CA 1
ATOM 1206 C C . ASP A 1 148 ? 48.934 19.819 -76.110 1.00 94.12 148 ASP A C 1
ATOM 1208 O O . ASP A 1 148 ? 49.591 20.249 -77.062 1.00 94.12 148 ASP A O 1
ATOM 1212 N N . PHE A 1 149 ? 47.687 19.358 -76.276 1.00 92.75 149 PHE A N 1
ATOM 1213 C CA . PHE A 1 149 ? 47.003 19.382 -77.573 1.00 92.75 149 PHE A CA 1
ATOM 1214 C C . PHE A 1 149 ? 46.743 20.803 -78.079 1.00 92.75 149 PHE A C 1
ATOM 1216 O O . PHE A 1 149 ? 46.903 21.061 -79.271 1.00 92.75 149 PHE A O 1
ATOM 1223 N N . GLU A 1 150 ? 46.349 21.729 -77.207 1.00 92.62 150 GLU A N 1
ATOM 1224 C CA . GLU A 1 150 ? 46.142 23.134 -77.569 1.00 92.62 150 GLU A CA 1
ATOM 1225 C C . GLU A 1 150 ? 47.461 23.803 -77.986 1.00 92.62 150 GLU A C 1
ATOM 1227 O O . GLU A 1 150 ? 47.497 24.510 -78.995 1.00 92.62 150 GLU A O 1
ATOM 1232 N N . MET A 1 151 ? 48.567 23.497 -77.301 1.00 93.62 151 MET A N 1
ATOM 1233 C CA . MET A 1 151 ? 49.908 23.938 -77.693 1.00 93.62 151 MET A CA 1
ATOM 1234 C C . MET A 1 151 ? 50.317 23.378 -79.061 1.00 93.62 151 MET A C 1
ATOM 1236 O O . MET A 1 151 ? 50.755 24.133 -79.930 1.00 93.62 151 MET A O 1
ATOM 1240 N N . ALA A 1 152 ? 50.127 22.076 -79.288 1.00 92.75 152 ALA A N 1
ATOM 1241 C CA . ALA A 1 152 ? 50.415 21.445 -80.575 1.00 92.75 152 ALA A CA 1
ATOM 1242 C C . ALA A 1 152 ? 49.567 22.043 -81.711 1.00 92.75 152 ALA A C 1
ATOM 1244 O O . ALA A 1 152 ? 50.085 22.322 -82.792 1.00 92.75 152 ALA A O 1
ATOM 1245 N N . ARG A 1 153 ? 48.277 22.302 -81.458 1.00 91.88 153 ARG A N 1
ATOM 1246 C CA . ARG A 1 153 ? 47.369 22.957 -82.411 1.00 91.88 153 ARG A CA 1
ATOM 1247 C C . ARG A 1 153 ? 47.805 24.388 -82.727 1.00 91.88 153 ARG A C 1
ATOM 1249 O O . ARG A 1 153 ? 47.711 24.810 -83.880 1.00 91.88 153 ARG A O 1
ATOM 1256 N N . SER A 1 154 ? 48.294 25.122 -81.728 1.00 92.19 154 SER A N 1
ATOM 1257 C CA . SER A 1 154 ? 48.857 26.465 -81.905 1.00 92.19 154 SER A CA 1
ATOM 1258 C C . SER A 1 154 ? 50.098 26.439 -82.804 1.00 92.19 154 SER A C 1
ATOM 1260 O O . SER A 1 154 ? 50.137 27.138 -83.816 1.00 92.19 154 SER A O 1
ATOM 1262 N N . LEU A 1 155 ? 51.059 25.552 -82.519 1.00 92.25 155 LEU A N 1
ATOM 1263 C CA . LEU A 1 155 ? 52.263 25.370 -83.343 1.00 92.25 155 LEU A CA 1
ATOM 1264 C C . LEU A 1 155 ? 51.927 24.952 -84.779 1.00 92.25 155 LEU A C 1
ATOM 1266 O O . LEU A 1 155 ? 52.500 25.476 -85.731 1.00 92.25 155 LEU A O 1
ATOM 1270 N N . GLN A 1 156 ? 50.968 24.039 -84.948 1.00 88.25 156 GLN A N 1
ATOM 1271 C CA . GLN A 1 156 ? 50.480 23.643 -86.265 1.00 88.25 156 GLN A CA 1
ATOM 1272 C C . GLN A 1 156 ? 49.888 24.841 -87.019 1.00 88.25 156 GLN A C 1
ATOM 1274 O O . GLN A 1 156 ? 50.224 25.057 -88.180 1.00 88.25 156 GLN A O 1
ATOM 1279 N N . SER A 1 157 ? 49.050 25.646 -86.362 1.00 87.50 157 SER A N 1
ATOM 1280 C CA . SER A 1 157 ? 48.457 26.844 -86.970 1.00 87.50 157 SER A CA 1
ATOM 1281 C C . SER A 1 157 ? 49.529 27.858 -87.384 1.00 87.50 157 SER A C 1
ATOM 1283 O O . SER A 1 157 ? 49.428 28.450 -88.455 1.00 87.50 157 SER A O 1
ATOM 1285 N N . GLN A 1 158 ? 50.593 28.008 -86.587 1.00 88.25 158 GLN A N 1
ATOM 1286 C CA . GLN A 1 158 ? 51.743 28.846 -86.930 1.00 88.25 158 GLN A CA 1
ATOM 1287 C C . GLN A 1 158 ? 52.500 28.317 -88.159 1.00 88.25 158 GLN A C 1
ATOM 1289 O O . GLN A 1 158 ? 52.868 29.109 -89.019 1.00 88.25 158 GLN A O 1
ATOM 1294 N N . ALA A 1 159 ? 52.700 26.999 -88.270 1.00 78.06 159 ALA A N 1
ATOM 1295 C CA . ALA A 1 159 ? 53.385 26.384 -89.409 1.00 78.06 159 ALA A CA 1
ATOM 1296 C C . ALA A 1 159 ? 52.598 26.501 -90.730 1.00 78.06 159 ALA A C 1
ATOM 1298 O O . ALA A 1 159 ? 53.202 26.644 -91.788 1.00 78.06 159 ALA A O 1
ATOM 1299 N N . PHE A 1 160 ? 51.261 26.470 -90.684 1.00 73.81 160 PHE A N 1
ATOM 1300 C CA . PHE A 1 160 ? 50.416 26.680 -91.871 1.00 73.81 160 PHE A CA 1
ATOM 1301 C C . PHE A 1 160 ? 50.187 28.162 -92.207 1.00 73.81 160 PHE A C 1
ATOM 1303 O O . PHE A 1 160 ? 49.910 28.493 -93.356 1.00 73.81 160 PHE A O 1
ATOM 1310 N N . GLY A 1 161 ? 50.328 29.069 -91.237 1.00 63.72 161 GLY A N 1
ATOM 1311 C CA . GLY A 1 161 ? 50.199 30.515 -91.444 1.00 63.72 161 GLY A CA 1
ATOM 1312 C C . GLY A 1 161 ? 51.386 31.177 -92.156 1.00 63.72 161 GLY A C 1
ATOM 1313 O O . GLY A 1 161 ? 51.343 32.383 -92.383 1.00 63.72 161 GLY A O 1
ATOM 1314 N N . THR A 1 162 ? 52.439 30.425 -92.502 1.00 54.47 162 THR A N 1
ATOM 1315 C CA . THR A 1 162 ? 53.625 30.932 -93.217 1.00 54.47 162 THR A CA 1
ATOM 1316 C C . THR A 1 162 ? 53.661 30.574 -94.705 1.00 54.47 162 THR A C 1
ATOM 1318 O O . THR A 1 162 ? 54.734 30.609 -95.305 1.00 54.47 162 THR A O 1
ATOM 1321 N N . GLU A 1 163 ? 52.528 30.245 -95.331 1.00 53.59 163 GLU A N 1
ATOM 1322 C CA . GLU A 1 163 ? 52.443 30.326 -96.795 1.00 53.59 163 GLU A CA 1
ATOM 1323 C C . GLU A 1 163 ? 52.689 31.794 -97.196 1.00 53.59 163 GLU A C 1
ATOM 1325 O O . GLU A 1 163 ? 51.951 32.678 -96.748 1.00 53.59 163 GLU A O 1
ATOM 1330 N N . PRO A 1 164 ? 53.742 32.106 -97.977 1.00 45.97 164 PRO A N 1
ATOM 1331 C CA . PRO A 1 164 ? 54.003 33.471 -98.392 1.00 45.97 164 PRO A CA 1
ATOM 1332 C C . PRO A 1 164 ? 52.804 33.960 -99.199 1.00 45.97 164 PRO A C 1
ATOM 1334 O O . PRO A 1 164 ? 52.480 33.407 -100.251 1.00 45.97 164 PRO A O 1
ATOM 1337 N N . THR A 1 165 ? 52.158 35.021 -98.717 1.00 54.03 165 THR A N 1
ATOM 1338 C CA . THR A 1 165 ? 51.269 35.869 -99.511 1.00 54.03 165 THR A CA 1
ATOM 1339 C C . THR A 1 165 ? 52.052 36.387 -100.710 1.00 54.03 165 THR A C 1
ATOM 1341 O O . THR A 1 165 ? 52.722 37.414 -100.663 1.00 54.03 165 THR A O 1
ATOM 1344 N N . GLY A 1 166 ? 51.996 35.606 -101.774 1.00 51.41 166 GLY A N 1
ATOM 1345 C CA . GLY A 1 166 ? 52.547 35.878 -103.080 1.00 51.41 166 GLY A CA 1
ATOM 1346 C C . GLY A 1 166 ? 51.593 35.282 -104.095 1.00 51.41 166 GLY A C 1
ATOM 1347 O O . GLY A 1 166 ? 51.901 34.260 -104.704 1.00 51.41 166 GLY A O 1
ATOM 1348 N N . ARG A 1 167 ? 50.405 35.882 -104.206 1.00 44.31 167 ARG A N 1
ATOM 1349 C CA . ARG A 1 167 ? 49.657 36.010 -105.460 1.00 44.31 167 ARG A CA 1
ATOM 1350 C C . ARG A 1 167 ? 48.423 36.879 -105.250 1.00 44.31 167 ARG A C 1
ATOM 1352 O O . ARG A 1 167 ? 47.445 36.463 -104.636 1.00 44.31 167 ARG A O 1
ATOM 1359 N N . ASP A 1 168 ? 48.527 38.084 -105.796 1.00 50.31 168 ASP A N 1
ATOM 1360 C CA . ASP A 1 168 ? 47.416 38.903 -106.253 1.00 50.31 168 ASP A CA 1
ATOM 1361 C C . ASP A 1 168 ? 46.432 38.044 -107.050 1.00 50.31 168 ASP A C 1
ATOM 1363 O O . ASP A 1 168 ? 46.822 37.472 -108.067 1.00 50.31 168 ASP A O 1
ATOM 1367 N N . LEU A 1 169 ? 45.172 37.979 -106.621 1.00 50.84 169 LEU A N 1
ATOM 1368 C CA . LEU A 1 169 ? 44.045 37.782 -107.526 1.00 50.84 169 LEU A CA 1
ATOM 1369 C C . LEU A 1 169 ? 42.843 38.581 -107.020 1.00 50.84 169 LEU A C 1
ATOM 1371 O O . LEU A 1 169 ? 42.284 38.331 -105.952 1.00 50.84 169 LEU A O 1
ATOM 1375 N N . GLU A 1 170 ? 42.505 39.572 -107.838 1.00 43.16 170 GLU A N 1
ATOM 1376 C CA . GLU A 1 170 ? 41.262 40.324 -107.868 1.00 43.16 170 GLU A CA 1
ATOM 1377 C C . GLU A 1 170 ? 40.020 39.418 -107.906 1.00 43.16 170 GLU A C 1
ATOM 1379 O O . GLU A 1 170 ? 40.015 38.372 -108.547 1.00 43.16 170 GLU A O 1
ATOM 1384 N N . GLY A 1 171 ? 38.933 39.928 -107.320 1.00 40.00 171 GLY A N 1
ATOM 1385 C CA . GLY A 1 171 ? 37.599 39.896 -107.926 1.00 40.00 171 GLY A CA 1
ATOM 1386 C C . GLY A 1 171 ? 36.859 38.555 -107.976 1.00 40.00 171 GLY A C 1
ATOM 1387 O O . GLY A 1 171 ? 37.037 37.767 -108.893 1.00 40.00 171 GLY A O 1
ATOM 1388 N N . LEU A 1 172 ? 35.839 38.384 -107.132 1.00 43.06 172 LEU A N 1
ATOM 1389 C CA . LEU A 1 172 ? 34.458 38.824 -107.409 1.00 43.06 172 LEU A CA 1
ATOM 1390 C C . LEU A 1 172 ? 33.457 38.182 -106.411 1.00 43.06 172 LEU A C 1
ATOM 1392 O O . LEU A 1 172 ? 33.740 37.123 -105.853 1.00 43.06 172 LEU A O 1
ATOM 1396 N N . PRO A 1 173 ? 32.298 38.829 -106.167 1.00 65.56 173 PRO A N 1
ATOM 1397 C CA . PRO A 1 173 ? 31.254 38.399 -105.230 1.00 65.56 173 PRO A CA 1
ATOM 1398 C C . PRO A 1 173 ? 30.157 37.573 -105.928 1.00 65.56 173 PRO A C 1
ATOM 1400 O O . PRO A 1 173 ? 30.064 37.635 -107.147 1.00 65.56 173 PRO A O 1
ATOM 1403 N N . VAL A 1 174 ? 29.310 36.869 -105.156 1.00 42.34 174 VAL A N 1
ATOM 1404 C CA . VAL A 1 174 ? 27.915 36.427 -105.458 1.00 42.34 174 VAL A CA 1
ATOM 1405 C C . VAL A 1 174 ? 27.446 35.583 -104.245 1.00 42.34 174 VAL A C 1
ATOM 1407 O O . VAL A 1 174 ? 28.190 34.714 -103.800 1.00 42.34 174 VAL A O 1
ATOM 1410 N N . GLN A 1 175 ? 26.426 36.005 -103.472 1.00 40.47 175 GLN A N 1
ATOM 1411 C CA . GLN A 1 175 ? 24.981 35.680 -103.617 1.00 40.47 175 GLN A CA 1
ATOM 1412 C C . GLN A 1 175 ? 24.710 34.158 -103.597 1.00 40.47 175 GLN A C 1
ATOM 1414 O O . GLN A 1 175 ? 25.434 33.409 -104.226 1.00 40.47 175 GLN A O 1
ATOM 1419 N N . GLU A 1 176 ? 23.683 33.563 -102.995 1.00 42.19 176 GLU A N 1
ATOM 1420 C CA . GLU A 1 176 ? 22.514 33.922 -102.187 1.00 42.19 176 GLU A CA 1
ATOM 1421 C C . GLU A 1 176 ? 21.820 32.562 -101.870 1.00 42.19 176 GLU A C 1
ATOM 1423 O O . GLU A 1 176 ? 22.075 31.580 -102.562 1.00 42.19 176 GLU A O 1
ATOM 1428 N N . GLN A 1 177 ? 20.871 32.552 -100.926 1.00 37.34 177 GLN A N 1
ATOM 1429 C CA . GLN A 1 177 ? 19.710 31.635 -100.825 1.00 37.34 177 GLN A CA 1
ATOM 1430 C C . GLN A 1 177 ? 19.790 30.274 -100.100 1.00 37.34 177 GLN A C 1
ATOM 1432 O O . GLN A 1 177 ? 20.602 29.404 -100.394 1.00 37.34 177 GLN A O 1
ATOM 1437 N N . GLY A 1 178 ? 18.769 30.076 -99.243 1.00 41.31 178 GLY A N 1
ATOM 1438 C CA . GLY A 1 178 ? 18.168 28.776 -98.899 1.00 41.31 178 GLY A CA 1
ATOM 1439 C C . GLY A 1 178 ? 18.146 28.451 -97.397 1.00 41.31 178 GLY A 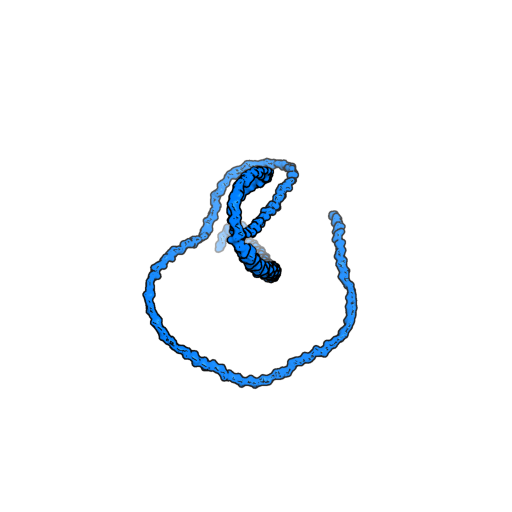C 1
ATOM 1440 O O . GLY A 1 178 ? 18.989 27.696 -96.943 1.00 41.31 178 GLY A O 1
ATOM 1441 N N . ASN A 1 179 ? 17.387 29.145 -96.542 1.00 39.38 179 ASN A N 1
ATOM 1442 C CA . ASN A 1 179 ? 15.990 28.879 -96.136 1.00 39.38 179 ASN A CA 1
ATOM 1443 C C . ASN A 1 179 ? 15.647 27.480 -95.542 1.00 39.38 179 ASN A C 1
ATOM 1445 O O . ASN A 1 179 ? 15.579 26.498 -96.266 1.00 39.38 179 ASN A O 1
ATOM 1449 N N . VAL A 1 180 ? 15.282 27.521 -94.243 1.00 44.22 180 VAL A N 1
ATOM 1450 C CA . VAL A 1 180 ? 14.145 26.882 -93.519 1.00 44.22 180 VAL A CA 1
ATOM 1451 C C . VAL A 1 180 ? 14.120 25.365 -93.229 1.00 44.22 180 VAL A C 1
ATOM 1453 O O . VAL A 1 180 ? 14.013 24.549 -94.133 1.00 44.22 180 VAL A O 1
ATOM 1456 N N . SER A 1 181 ? 14.081 25.044 -91.923 1.00 47.66 181 SER A N 1
ATOM 1457 C CA . SER A 1 181 ? 13.124 24.154 -91.207 1.00 47.66 181 SER A CA 1
ATOM 1458 C C . SER A 1 181 ? 13.476 24.253 -89.707 1.00 47.66 181 SER A C 1
ATOM 1460 O O . SER A 1 181 ? 14.579 23.879 -89.326 1.00 47.66 181 SER A O 1
ATOM 1462 N N . GLU A 1 182 ? 12.755 24.950 -88.822 1.00 42.88 182 GLU A N 1
ATOM 1463 C CA . GLU A 1 182 ? 11.374 24.755 -88.332 1.00 42.88 182 GLU A CA 1
ATOM 1464 C C . GLU A 1 182 ? 11.090 23.321 -87.858 1.00 42.88 182 GLU A C 1
ATOM 1466 O O . GLU A 1 182 ? 10.750 22.476 -88.676 1.00 42.88 182 GLU A O 1
ATOM 1471 N N . VAL A 1 183 ? 11.221 23.078 -86.543 1.00 45.84 183 VAL A N 1
ATOM 1472 C CA . VAL A 1 183 ? 10.359 22.186 -85.740 1.00 45.84 183 VAL A CA 1
ATOM 1473 C C . VAL A 1 183 ? 10.310 22.717 -84.298 1.00 45.84 183 VAL A C 1
ATOM 1475 O O . VAL A 1 183 ? 11.335 23.040 -83.698 1.00 45.84 183 VAL A O 1
ATOM 1478 N N . GLU A 1 184 ? 9.077 22.819 -83.810 1.00 46.00 184 GLU A N 1
ATOM 1479 C CA . GLU A 1 184 ? 8.578 23.285 -82.515 1.00 46.00 184 GLU A CA 1
ATOM 1480 C C . GLU A 1 184 ? 9.074 22.516 -81.276 1.00 46.00 184 GLU A C 1
ATOM 1482 O O . GLU A 1 184 ? 9.464 21.351 -81.350 1.00 46.00 184 GLU A O 1
ATOM 1487 N N . GLY A 1 185 ? 8.922 23.153 -80.105 1.00 42.25 185 GLY A N 1
ATOM 1488 C CA . GLY A 1 185 ? 8.896 22.469 -78.807 1.00 42.25 185 GLY A CA 1
ATOM 1489 C C . GLY A 1 185 ? 8.999 23.379 -77.576 1.00 42.25 185 GLY A C 1
ATOM 1490 O O . GLY A 1 185 ? 9.995 23.323 -76.870 1.00 42.25 185 GLY A O 1
ATOM 1491 N N . THR A 1 186 ? 7.988 24.233 -77.376 1.00 40.97 186 THR A N 1
ATOM 1492 C CA . THR A 1 186 ? 7.284 24.535 -76.101 1.00 40.97 186 THR A CA 1
ATOM 1493 C C . THR A 1 186 ? 8.050 24.701 -74.767 1.00 40.97 186 THR A C 1
ATOM 1495 O O . THR A 1 186 ? 8.631 23.760 -74.236 1.00 40.97 186 THR A O 1
ATOM 1498 N N . GLU A 1 187 ? 7.800 25.876 -74.168 1.00 43.16 187 GLU A N 1
ATOM 1499 C CA . GLU A 1 187 ? 7.447 26.105 -72.748 1.00 43.16 187 GLU A CA 1
ATOM 1500 C C . GLU A 1 187 ? 8.559 26.282 -71.690 1.00 43.16 187 GLU A C 1
ATOM 1502 O O . GLU A 1 187 ? 9.083 25.353 -71.088 1.00 43.16 187 GLU A O 1
ATOM 1507 N N . ASP A 1 188 ? 8.836 27.567 -71.445 1.00 38.38 188 ASP A N 1
ATOM 1508 C CA . ASP A 1 188 ? 8.594 28.292 -70.190 1.00 38.38 188 ASP A CA 1
ATOM 1509 C C . ASP A 1 188 ? 9.313 27.969 -68.864 1.00 38.38 188 ASP A C 1
ATOM 1511 O O . ASP A 1 188 ? 9.387 26.864 -68.334 1.00 38.38 188 ASP A O 1
ATOM 1515 N N . THR A 1 189 ? 9.599 29.102 -68.211 1.00 41.50 189 THR A N 1
ATOM 1516 C CA . THR A 1 189 ? 9.742 29.358 -66.769 1.00 41.50 189 THR A CA 1
ATOM 1517 C C . THR A 1 189 ? 11.101 29.135 -66.105 1.00 41.50 189 THR A C 1
ATOM 1519 O O . THR A 1 189 ? 11.384 28.164 -65.410 1.00 41.50 189 THR A O 1
ATOM 1522 N N . SER A 1 190 ? 11.903 30.196 -66.194 1.00 46.72 190 SER A N 1
ATOM 1523 C CA . SER A 1 190 ? 12.884 30.601 -65.191 1.00 46.72 190 SER A CA 1
ATOM 1524 C C . SER A 1 190 ? 12.239 30.888 -63.825 1.00 46.72 190 SER A C 1
ATOM 1526 O O . SER A 1 190 ? 11.347 31.731 -63.724 1.00 46.72 190 SER A O 1
ATOM 1528 N N . GLY A 1 191 ? 12.777 30.285 -62.764 1.00 44.88 191 GLY A N 1
ATOM 1529 C CA . GLY A 1 191 ? 12.587 30.703 -61.374 1.00 44.88 191 GLY A CA 1
ATOM 1530 C C . GLY A 1 191 ? 13.742 30.193 -60.493 1.00 44.88 191 GLY A C 1
ATOM 1531 O O . GLY A 1 191 ? 14.112 29.024 -60.618 1.00 44.88 191 GLY A O 1
ATOM 1532 N N . PRO A 1 192 ? 14.356 31.022 -59.625 1.00 54.06 192 PRO A N 1
ATOM 1533 C CA . PRO A 1 192 ? 15.441 30.583 -58.750 1.00 54.06 192 PRO A CA 1
ATOM 1534 C C . PRO A 1 192 ? 14.877 29.847 -57.526 1.00 54.06 192 PRO A C 1
ATOM 1536 O O . PRO A 1 192 ? 14.147 30.421 -56.721 1.00 54.06 192 PRO A O 1
ATOM 1539 N N . THR A 1 193 ? 15.226 28.567 -57.369 1.00 41.03 193 THR A N 1
ATOM 1540 C CA . THR A 1 193 ? 14.841 27.774 -56.192 1.00 41.03 193 THR A CA 1
ATOM 1541 C C . THR A 1 193 ? 15.872 27.935 -55.079 1.00 41.03 193 THR A C 1
ATOM 1543 O O . THR A 1 193 ? 16.961 27.364 -55.106 1.00 41.03 193 THR A O 1
ATOM 1546 N N . THR A 1 194 ? 15.480 28.728 -54.087 1.00 45.16 194 THR A N 1
ATOM 1547 C CA . THR A 1 194 ? 16.016 28.790 -52.726 1.00 45.16 194 THR A CA 1
ATOM 1548 C C . THR A 1 194 ? 15.988 27.406 -52.068 1.00 45.16 194 THR A C 1
ATOM 1550 O O . THR A 1 194 ? 14.947 26.752 -52.027 1.00 45.16 194 THR A O 1
ATOM 1553 N N . ALA A 1 195 ? 17.126 26.959 -51.531 1.00 46.28 195 ALA A N 1
ATOM 1554 C CA . ALA A 1 195 ? 17.225 25.723 -50.757 1.00 46.28 195 ALA A CA 1
ATOM 1555 C C . ALA A 1 195 ? 16.587 25.878 -49.356 1.00 46.28 195 ALA A C 1
ATOM 1557 O O . ALA A 1 195 ? 16.691 26.951 -48.754 1.00 46.28 195 ALA A O 1
ATOM 1558 N N . PRO A 1 196 ? 15.940 24.827 -48.818 1.00 52.69 196 PRO A N 1
ATOM 1559 C CA . PRO A 1 196 ? 15.134 24.924 -47.609 1.00 52.69 196 PRO A CA 1
ATOM 1560 C C . PRO A 1 196 ? 15.980 24.918 -46.333 1.00 52.69 196 PRO A C 1
ATOM 1562 O O . PRO A 1 196 ? 16.823 24.047 -46.108 1.00 52.6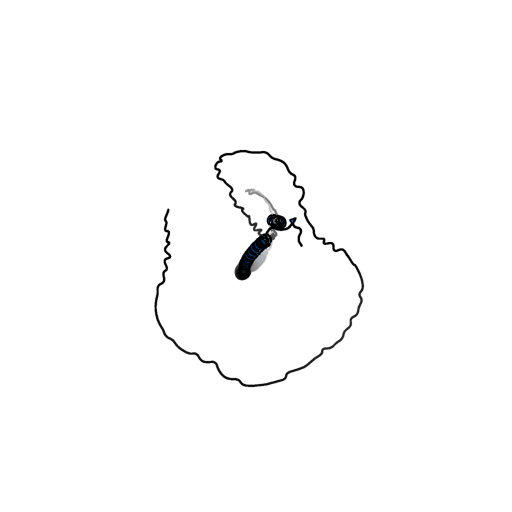9 196 PRO A O 1
ATOM 1565 N N . ALA A 1 197 ? 15.670 25.876 -45.462 1.00 42.94 197 ALA A N 1
ATOM 1566 C CA . ALA A 1 197 ? 15.990 25.824 -44.049 1.00 42.94 197 ALA A CA 1
ATOM 1567 C C . ALA A 1 197 ? 15.293 24.615 -43.406 1.00 42.94 197 ALA A C 1
ATOM 1569 O O . ALA A 1 197 ? 14.098 24.382 -43.589 1.00 42.94 197 ALA A O 1
ATOM 1570 N N . VAL A 1 198 ? 16.071 23.854 -42.646 1.00 53.44 198 VAL A N 1
ATOM 1571 C CA . VAL A 1 198 ? 15.630 22.740 -41.807 1.00 53.44 198 VAL A CA 1
ATOM 1572 C C . VAL A 1 198 ? 14.706 23.278 -40.708 1.00 53.44 198 VAL A C 1
ATOM 1574 O O . VAL A 1 198 ? 15.155 24.114 -39.920 1.00 53.44 198 VAL A O 1
ATOM 1577 N N . PRO A 1 199 ? 13.449 22.817 -40.582 1.00 50.28 199 PRO A N 1
ATOM 1578 C CA . PRO A 1 199 ? 12.680 23.086 -39.382 1.00 50.28 199 PRO A CA 1
ATOM 1579 C C . PRO A 1 199 ? 13.150 22.165 -38.250 1.00 50.28 199 PRO A C 1
ATOM 1581 O O . PRO A 1 199 ? 13.131 20.939 -38.354 1.00 50.28 199 PRO A O 1
ATOM 1584 N N . ASN A 1 200 ? 13.552 22.796 -37.147 1.00 47.12 200 ASN A N 1
ATOM 1585 C CA . ASN A 1 200 ? 13.576 22.215 -35.810 1.00 47.12 200 ASN A CA 1
ATOM 1586 C C . ASN A 1 200 ? 12.226 21.537 -35.520 1.00 47.12 200 ASN A C 1
ATOM 1588 O O . ASN A 1 200 ? 11.221 22.223 -35.332 1.00 47.12 200 ASN A O 1
ATOM 1592 N N . SER A 1 201 ? 12.200 20.207 -35.413 1.00 43.34 201 SER A N 1
ATOM 1593 C CA . SER A 1 201 ? 11.112 19.523 -34.711 1.00 43.34 201 SER A CA 1
ATOM 1594 C C . SER A 1 201 ? 11.325 19.700 -33.216 1.00 43.34 201 SER A C 1
ATOM 1596 O O . SER A 1 201 ? 12.092 18.984 -32.573 1.00 43.34 201 SER A O 1
ATOM 1598 N N . ALA A 1 202 ? 10.639 20.710 -32.692 1.00 38.78 202 ALA A N 1
ATOM 1599 C CA . ALA A 1 202 ? 10.381 20.874 -31.282 1.00 38.78 202 ALA A CA 1
ATOM 1600 C C . ALA A 1 202 ? 9.712 19.614 -30.713 1.00 38.78 202 ALA A C 1
ATOM 1602 O O . ALA A 1 202 ? 8.826 19.009 -31.317 1.00 38.78 202 ALA A O 1
ATOM 1603 N N . SER A 1 203 ? 10.179 19.256 -29.524 1.00 51.09 203 SER A N 1
ATOM 1604 C CA . SER A 1 203 ? 9.587 18.297 -28.606 1.00 51.09 203 SER A CA 1
ATOM 1605 C C . SER A 1 203 ? 8.088 18.568 -28.428 1.00 51.09 203 SER A C 1
ATOM 1607 O O . SER A 1 203 ? 7.708 19.628 -27.933 1.00 51.09 203 SER A O 1
ATOM 1609 N N . ALA A 1 204 ? 7.242 17.615 -28.816 1.00 39.38 204 ALA A N 1
ATOM 1610 C CA . ALA A 1 204 ? 5.862 17.550 -28.354 1.00 39.38 204 ALA A CA 1
ATOM 1611 C C . ALA A 1 204 ? 5.813 16.590 -27.151 1.00 39.38 204 ALA A C 1
ATOM 1613 O O . ALA A 1 204 ? 6.267 15.448 -27.278 1.00 39.38 204 ALA A O 1
ATOM 1614 N N . PRO A 1 205 ? 5.298 17.010 -25.983 1.00 53.59 205 PRO A N 1
ATOM 1615 C CA . PRO A 1 205 ? 5.099 16.106 -24.863 1.00 53.59 205 PRO A CA 1
ATOM 1616 C C . PRO A 1 205 ? 3.966 15.129 -25.189 1.00 53.59 205 PRO A C 1
ATOM 1618 O O . PRO A 1 205 ? 2.858 15.521 -25.553 1.00 53.59 205 PRO A O 1
ATOM 1621 N N . VAL A 1 206 ? 4.250 13.838 -25.034 1.00 46.69 206 VAL A N 1
ATOM 1622 C CA . VAL A 1 206 ? 3.234 12.786 -25.004 1.00 46.69 206 VAL A CA 1
ATOM 1623 C C . VAL A 1 206 ? 2.425 12.975 -23.719 1.00 46.69 206 VAL A C 1
ATOM 1625 O O . VAL A 1 206 ? 2.803 12.485 -22.658 1.00 46.69 206 VAL A O 1
ATOM 1628 N N . ASN A 1 207 ? 1.320 13.714 -23.802 1.00 42.19 207 ASN A N 1
ATOM 1629 C CA . ASN A 1 207 ? 0.279 13.682 -22.782 1.00 42.19 207 ASN A CA 1
ATOM 1630 C C . ASN A 1 207 ? -0.499 12.376 -22.957 1.00 42.19 207 ASN A C 1
ATOM 1632 O O . ASN A 1 207 ? -1.394 12.268 -23.793 1.00 42.19 207 ASN A O 1
ATOM 1636 N N . LEU A 1 208 ? -0.115 11.364 -22.180 1.00 38.94 208 LEU A N 1
ATOM 1637 C CA . LEU A 1 208 ? -0.896 10.150 -21.991 1.00 38.94 208 LEU A CA 1
ATOM 1638 C C . LEU A 1 208 ? -2.085 10.498 -21.084 1.00 38.94 208 LEU A C 1
ATOM 1640 O O . LEU A 1 208 ? -2.016 10.364 -19.865 1.00 38.94 208 LEU A O 1
ATOM 1644 N N . THR A 1 209 ? -3.163 11.010 -21.674 1.00 35.66 209 THR A N 1
ATOM 1645 C CA . THR A 1 209 ? -4.439 11.173 -20.977 1.00 35.66 209 THR A CA 1
ATOM 1646 C C . THR A 1 209 ? -5.013 9.782 -20.726 1.00 35.66 209 THR A C 1
ATOM 1648 O O . THR A 1 209 ? -5.527 9.130 -21.634 1.00 35.66 209 THR A O 1
ATOM 1651 N N . VAL A 1 210 ? -4.881 9.311 -19.487 1.00 42.97 210 VAL A N 1
ATOM 1652 C CA . VAL A 1 210 ? -5.627 8.166 -18.964 1.00 42.97 210 VAL A CA 1
ATOM 1653 C C . VAL A 1 210 ? -7.105 8.546 -19.011 1.00 42.97 210 VAL A C 1
ATOM 1655 O O . VAL A 1 210 ? -7.563 9.420 -18.281 1.00 42.97 210 VAL A O 1
ATOM 1658 N N . ARG A 1 211 ? -7.832 7.932 -19.940 1.00 38.19 211 ARG A N 1
ATOM 1659 C CA . ARG A 1 211 ? -9.286 7.996 -20.037 1.00 38.19 211 ARG A CA 1
ATOM 1660 C C . ARG A 1 211 ? -9.846 7.008 -19.015 1.00 38.19 211 ARG A C 1
ATOM 1662 O O . ARG A 1 211 ? -9.760 5.802 -19.224 1.00 38.19 211 ARG A O 1
ATOM 1669 N N . GLU A 1 212 ? -10.354 7.524 -17.897 1.00 45.09 212 GLU A N 1
ATOM 1670 C CA . GLU A 1 212 ? -11.194 6.760 -16.974 1.00 45.09 212 GLU A CA 1
ATOM 1671 C C . GLU A 1 212 ? -12.504 6.413 -17.684 1.00 45.09 212 GLU A C 1
ATOM 1673 O O . GLU A 1 212 ? -13.397 7.247 -17.837 1.00 45.09 212 GLU A O 1
ATOM 1678 N N . GLU A 1 213 ? -12.617 5.174 -18.152 1.00 42.94 213 GLU A N 1
ATOM 1679 C CA . GLU A 1 213 ? -13.903 4.613 -18.544 1.00 42.94 213 GLU A CA 1
ATOM 1680 C C . GLU A 1 213 ? -14.582 4.059 -17.292 1.00 42.94 213 GLU A C 1
ATOM 1682 O O . GLU A 1 213 ? -14.395 2.912 -16.888 1.00 42.94 213 GLU A O 1
ATOM 1687 N N . SER A 1 214 ? -15.363 4.939 -16.663 1.00 48.22 214 SER A N 1
ATOM 1688 C CA . SER A 1 214 ? -16.461 4.589 -15.768 1.00 48.22 214 SER A CA 1
ATOM 1689 C C . SER A 1 214 ? -17.369 3.577 -16.468 1.00 48.22 214 SER A C 1
ATOM 1691 O O . SER A 1 214 ? -18.063 3.902 -17.430 1.00 48.22 214 SER A O 1
ATOM 1693 N N . SER A 1 215 ? -17.328 2.332 -15.999 1.00 43.69 215 SER A N 1
ATOM 1694 C CA . SER A 1 215 ? -18.274 1.284 -16.370 1.00 43.69 215 SER A CA 1
ATOM 1695 C C . SER A 1 215 ? -19.192 1.018 -15.186 1.00 43.69 215 SER A C 1
ATOM 1697 O O . SER A 1 215 ? -18.863 0.248 -14.289 1.00 43.69 215 SER A O 1
ATOM 1699 N N . ALA A 1 216 ? -20.358 1.653 -15.208 1.00 48.44 216 ALA A N 1
ATOM 1700 C CA . ALA A 1 216 ? -21.542 1.183 -14.507 1.00 48.44 216 ALA A CA 1
ATOM 1701 C C . ALA A 1 216 ? -22.628 0.921 -15.560 1.00 48.44 216 ALA A C 1
ATOM 1703 O O . ALA A 1 216 ? -23.034 1.864 -16.243 1.00 48.44 216 ALA A O 1
ATOM 1704 N N . PRO A 1 217 ? -23.114 -0.321 -15.715 1.00 50.22 217 PRO A N 1
ATOM 1705 C CA . PRO A 1 217 ? -24.373 -0.566 -16.387 1.00 50.22 217 PRO A CA 1
ATOM 1706 C C . PRO A 1 217 ? -25.493 -0.671 -15.347 1.00 50.22 217 PRO A C 1
ATOM 1708 O O . PRO A 1 217 ? -25.603 -1.637 -14.594 1.00 50.22 217 PRO A O 1
ATOM 1711 N N . THR A 1 218 ? -26.333 0.357 -15.341 1.00 41.50 218 THR A N 1
ATOM 1712 C CA . THR A 1 218 ? -27.683 0.364 -14.778 1.00 41.50 218 THR A CA 1
ATOM 1713 C C . THR A 1 218 ? -28.634 -0.264 -15.799 1.00 41.50 218 THR A C 1
ATOM 1715 O O . THR A 1 218 ? -28.665 0.213 -16.930 1.00 41.50 218 THR A O 1
ATOM 1718 N N . LEU A 1 219 ? -29.379 -1.308 -15.414 1.00 38.41 219 LEU A N 1
ATOM 1719 C CA . LEU A 1 219 ? -30.635 -1.843 -15.998 1.00 38.41 219 LEU A CA 1
ATOM 1720 C C . LEU A 1 219 ? -30.806 -3.258 -15.409 1.00 38.41 219 LEU A C 1
ATOM 1722 O O . LEU A 1 219 ? -29.899 -4.068 -15.526 1.00 38.41 219 LEU A O 1
ATOM 1726 N N . GLY A 1 220 ? -31.871 -3.660 -14.725 1.00 34.12 220 GLY A N 1
ATOM 1727 C CA . GLY A 1 220 ? -33.250 -3.193 -14.687 1.00 34.12 220 GLY A CA 1
ATOM 1728 C C . GLY A 1 220 ? -34.122 -4.447 -14.788 1.00 34.12 220 GLY A C 1
ATOM 1729 O O . GLY A 1 220 ? -34.188 -5.035 -15.861 1.00 34.12 220 GLY A O 1
ATOM 1730 N N . VAL A 1 221 ? -34.744 -4.875 -13.687 1.00 36.03 221 VAL A N 1
ATOM 1731 C CA . VAL A 1 221 ? -35.842 -5.854 -13.696 1.00 36.03 221 VAL A CA 1
ATOM 1732 C C . VAL A 1 221 ? -36.865 -5.393 -12.666 1.00 36.03 221 VAL A C 1
ATOM 1734 O O . VAL A 1 221 ? -36.599 -5.366 -11.466 1.00 36.03 221 VAL A O 1
ATOM 1737 N N . SER A 1 222 ? -37.994 -4.941 -13.196 1.00 41.31 222 SER A N 1
ATOM 1738 C CA . SER A 1 222 ? -39.270 -4.754 -12.519 1.00 41.31 222 SER A CA 1
ATOM 1739 C C . SER A 1 222 ? -39.813 -6.108 -12.063 1.00 41.31 222 SER A C 1
ATOM 1741 O O . SER A 1 222 ? -39.634 -7.066 -12.802 1.00 41.31 222 SER A O 1
ATOM 1743 N N . ASP A 1 223 ? -40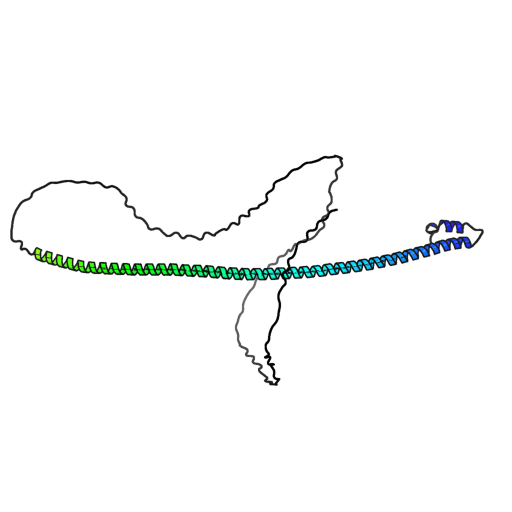.509 -6.167 -10.927 1.00 39.00 223 ASP A N 1
ATOM 1744 C CA . ASP A 1 223 ? -41.777 -6.903 -10.825 1.00 39.00 223 ASP A CA 1
ATOM 1745 C C . ASP A 1 223 ? -42.534 -6.552 -9.529 1.00 39.00 223 ASP A C 1
ATOM 1747 O O . ASP A 1 223 ? -42.039 -6.703 -8.416 1.00 39.00 223 ASP A O 1
ATOM 1751 N N . GLU A 1 224 ? -43.721 -6.001 -9.776 1.00 46.78 224 GLU A N 1
ATOM 1752 C CA . GLU A 1 224 ? -45.019 -6.142 -9.103 1.00 46.78 224 GLU A CA 1
ATOM 1753 C C . GLU A 1 224 ? -45.196 -5.955 -7.576 1.00 46.78 224 GLU A C 1
ATOM 1755 O O . GLU A 1 224 ? -44.749 -6.715 -6.721 1.00 46.78 224 GLU A O 1
ATOM 1760 N N . ASP A 1 225 ? -46.002 -4.921 -7.309 1.00 42.94 225 ASP A N 1
ATOM 1761 C CA . ASP A 1 225 ? -46.927 -4.654 -6.197 1.00 42.94 225 ASP A CA 1
ATOM 1762 C C . ASP A 1 225 ? -47.671 -5.917 -5.688 1.00 42.94 225 ASP A C 1
ATOM 1764 O O . ASP A 1 225 ? -48.008 -6.798 -6.485 1.00 42.94 225 ASP A O 1
ATOM 1768 N N . PRO A 1 226 ? -48.020 -6.005 -4.386 1.00 57.03 226 PRO A N 1
ATOM 1769 C CA . PRO A 1 226 ? -49.396 -5.634 -4.054 1.00 57.03 226 PRO A CA 1
ATOM 1770 C C . PRO A 1 226 ? -49.595 -4.947 -2.681 1.00 57.03 226 PRO A C 1
ATOM 1772 O O . PRO A 1 226 ? -49.292 -5.498 -1.629 1.00 57.03 226 PRO A O 1
ATOM 1775 N N . THR A 1 227 ? -50.367 -3.859 -2.731 1.00 38.34 227 THR A N 1
ATOM 1776 C CA . THR A 1 227 ? -51.576 -3.602 -1.913 1.00 38.34 227 THR A CA 1
ATOM 1777 C C . THR A 1 227 ? -51.421 -3.024 -0.486 1.00 38.34 227 THR A C 1
ATOM 1779 O O . THR A 1 227 ? -51.004 -3.674 0.466 1.00 38.34 227 THR A O 1
ATOM 1782 N N . LEU A 1 228 ? -51.908 -1.776 -0.397 1.00 46.56 228 LEU A N 1
ATOM 1783 C CA . LEU A 1 228 ? -52.410 -0.922 0.709 1.00 46.56 228 LEU A CA 1
ATOM 1784 C C . LEU A 1 228 ? -53.192 -1.642 1.851 1.00 46.56 228 LEU A C 1
ATOM 1786 O O . LEU A 1 228 ? -53.695 -2.738 1.608 1.00 46.56 228 LEU A O 1
ATOM 1790 N N . PRO A 1 229 ? -53.372 -1.061 3.074 1.00 57.38 229 PRO A N 1
ATOM 1791 C CA . PRO A 1 229 ? -54.085 0.214 3.364 1.00 57.38 229 PRO A CA 1
ATOM 1792 C C . PRO A 1 229 ? -53.335 1.166 4.324 1.00 57.38 229 PRO A C 1
ATOM 1794 O O . PRO A 1 229 ? -52.589 0.734 5.191 1.00 57.38 229 PRO A O 1
ATOM 1797 N N . LEU A 1 230 ? -53.329 2.483 4.095 1.00 46.50 230 LEU A N 1
ATOM 1798 C CA . LEU A 1 230 ? -54.376 3.490 4.362 1.00 46.50 230 LEU A CA 1
ATOM 1799 C C . LEU A 1 230 ? -54.712 3.677 5.857 1.00 46.50 230 LEU A C 1
ATOM 1801 O O . LEU A 1 230 ? -55.347 2.823 6.469 1.00 46.50 230 LEU A O 1
ATOM 1805 N N . GLY A 1 231 ? -54.352 4.860 6.365 1.00 34.44 231 GLY A N 1
ATOM 1806 C CA . GLY A 1 231 ? -54.769 5.465 7.636 1.00 34.44 231 GLY A CA 1
ATOM 1807 C C . GLY A 1 231 ? -53.563 6.091 8.344 1.00 34.44 231 GLY A C 1
ATOM 1808 O O . GLY A 1 231 ? -52.493 5.500 8.346 1.00 34.44 231 GLY A O 1
ATOM 1809 N N . GLU A 1 232 ? -53.584 7.276 8.934 1.00 44.97 232 GLU A N 1
ATOM 1810 C CA . GLU A 1 232 ? -54.588 8.313 9.165 1.00 44.97 232 GLU A CA 1
ATOM 1811 C C . GLU A 1 232 ? -53.799 9.574 9.586 1.00 44.97 232 GLU A C 1
ATOM 1813 O O . GLU A 1 232 ? -52.600 9.522 9.868 1.00 44.97 232 GLU A O 1
ATOM 1818 N N . ASP A 1 233 ? -54.488 10.705 9.577 1.00 41.31 233 ASP A N 1
ATOM 1819 C CA . ASP A 1 233 ? -54.014 12.069 9.789 1.00 41.31 233 ASP A CA 1
ATOM 1820 C C . ASP A 1 233 ? -53.290 12.336 11.124 1.00 41.31 233 ASP A C 1
ATOM 1822 O O . ASP A 1 233 ? -53.569 11.707 12.145 1.00 41.31 233 ASP A O 1
ATOM 1826 N N . GLY A 1 234 ? -52.463 13.391 11.167 1.00 38.00 234 GLY A N 1
ATOM 1827 C CA . GLY A 1 234 ? -52.158 14.053 12.440 1.00 38.00 234 GLY A CA 1
ATOM 1828 C C . GLY A 1 234 ? -50.929 14.960 12.466 1.00 38.00 234 GLY A C 1
ATOM 1829 O O . GLY A 1 234 ? -49.813 14.465 12.512 1.00 38.00 234 GLY A O 1
ATOM 1830 N N . ALA A 1 235 ? -51.181 16.276 12.497 1.00 41.25 235 ALA A N 1
ATOM 1831 C CA . ALA A 1 235 ? -50.448 17.343 13.206 1.00 41.25 235 ALA A CA 1
ATOM 1832 C C . ALA A 1 235 ? -48.911 17.190 13.351 1.00 41.25 235 ALA A C 1
ATOM 1834 O O . ALA A 1 235 ? -48.413 16.349 14.083 1.00 41.25 235 ALA A O 1
ATOM 1835 N N . GLY A 1 236 ? -48.081 18.025 12.726 1.00 44.03 236 GLY A N 1
ATOM 1836 C CA . GLY A 1 236 ? -48.021 19.456 13.016 1.00 44.03 236 GLY A CA 1
ATOM 1837 C C . GLY A 1 236 ? -47.311 19.704 14.346 1.00 44.03 236 GLY A C 1
ATOM 1838 O O . GLY A 1 236 ? -48.006 19.877 15.335 1.00 44.03 236 GLY A O 1
ATOM 1839 N N . LEU A 1 237 ? -45.971 19.738 14.355 1.00 41.09 237 LEU A N 1
ATOM 1840 C CA . LEU A 1 237 ? -45.152 20.353 15.408 1.00 41.09 237 LEU A CA 1
ATOM 1841 C C . LEU A 1 237 ? -43.797 20.818 14.838 1.00 41.09 237 LEU A C 1
ATOM 1843 O O . LEU A 1 237 ? -43.137 20.084 14.102 1.00 41.09 237 LEU A O 1
ATOM 1847 N N . ASP A 1 238 ? -43.445 22.053 15.196 1.00 50.47 238 ASP A N 1
ATOM 1848 C CA . ASP A 1 238 ? -42.163 22.742 15.013 1.00 50.47 238 ASP A CA 1
ATOM 1849 C C . ASP A 1 238 ? -40.944 21.931 15.477 1.00 50.47 238 ASP A C 1
ATOM 1851 O O . ASP A 1 238 ? -41.025 21.220 16.482 1.00 50.47 238 ASP A O 1
ATOM 1855 N N . PRO A 1 239 ? -39.770 22.173 14.872 1.00 61.38 239 PRO A N 1
ATOM 1856 C CA . PRO A 1 239 ? -38.493 22.001 15.541 1.00 61.38 239 PRO A CA 1
ATOM 1857 C C . PRO A 1 239 ? -37.818 23.365 15.763 1.00 61.38 239 PRO A C 1
ATOM 1859 O O . PRO A 1 239 ? -36.961 23.789 14.990 1.00 61.38 239 PRO A O 1
ATOM 1862 N N . GLU A 1 240 ? -38.198 24.037 16.848 1.00 55.41 240 GLU A N 1
ATOM 1863 C CA . GLU A 1 240 ? -37.279 24.914 17.576 1.00 55.41 240 GLU A CA 1
ATOM 1864 C C . GLU A 1 240 ? -36.412 24.038 18.496 1.00 55.41 240 GLU A C 1
ATOM 1866 O O . GLU A 1 240 ? -36.879 23.032 19.034 1.00 55.41 240 GLU A O 1
ATOM 1871 N N . ASP A 1 241 ? -35.178 24.489 18.712 1.00 52.59 241 ASP A N 1
ATOM 1872 C CA . ASP A 1 241 ? -34.262 24.072 19.779 1.00 52.59 241 ASP A CA 1
ATOM 1873 C C . ASP A 1 241 ? -33.301 22.895 19.487 1.00 52.59 241 ASP A C 1
ATOM 1875 O O . ASP A 1 241 ? -33.407 21.788 20.018 1.00 52.59 241 ASP A O 1
ATOM 1879 N N . LEU A 1 242 ? -32.258 23.185 18.698 1.00 50.25 242 LEU A N 1
ATOM 1880 C CA . LEU A 1 242 ? -30.954 22.539 18.866 1.00 50.25 242 LEU A CA 1
ATOM 1881 C C . LEU A 1 242 ? -29.893 23.580 19.223 1.00 50.25 242 LEU A C 1
ATOM 1883 O O . LEU A 1 242 ? -29.244 24.201 18.388 1.00 50.25 242 LEU A O 1
ATOM 1887 N N . VAL A 1 243 ? -29.759 23.716 20.536 1.00 50.38 243 VAL A N 1
ATOM 1888 C CA . VAL A 1 243 ? -28.591 24.121 21.310 1.00 50.38 243 VAL A CA 1
ATOM 1889 C C . VAL A 1 243 ? -27.274 23.639 20.675 1.00 50.38 243 VAL A C 1
ATOM 1891 O O . VAL A 1 243 ? -26.933 22.459 20.751 1.00 50.38 243 VAL A O 1
ATOM 1894 N N . GLU A 1 244 ? -26.484 24.570 20.140 1.00 55.53 244 GLU A N 1
ATOM 1895 C CA . GLU A 1 244 ? -25.042 24.402 19.922 1.00 55.53 244 GLU A CA 1
ATOM 1896 C C . GLU A 1 244 ? -24.266 25.144 21.026 1.00 55.53 244 GLU A C 1
ATOM 1898 O O . GLU A 1 244 ? -24.359 26.371 21.125 1.00 55.53 244 GLU A O 1
ATOM 1903 N N . PRO A 1 245 ? -23.476 24.449 21.865 1.00 52.97 245 PRO A N 1
ATOM 1904 C CA . PRO A 1 245 ? -22.498 25.097 22.721 1.00 52.97 245 PRO A CA 1
ATOM 1905 C C . PRO A 1 245 ? -21.083 25.052 22.115 1.00 52.97 245 PRO A C 1
ATOM 1907 O O . PRO A 1 245 ? -20.448 24.004 22.067 1.00 52.97 245 PRO A O 1
ATOM 1910 N N . SER A 1 246 ? -20.580 26.253 21.820 1.00 52.94 246 SER A N 1
ATOM 1911 C CA . SER A 1 246 ? -19.278 26.783 22.260 1.00 52.94 246 SER A CA 1
ATOM 1912 C C . SER A 1 246 ? -17.939 26.290 21.671 1.00 52.94 246 SER A C 1
ATOM 1914 O O . SER A 1 246 ? -17.707 25.114 21.432 1.00 52.94 246 SER A O 1
ATOM 1916 N N . VAL A 1 247 ? -17.020 27.275 21.685 1.00 46.66 247 VAL A N 1
ATOM 1917 C CA . VAL A 1 247 ? -15.536 27.275 21.717 1.00 46.66 247 VAL A CA 1
ATOM 1918 C C . VAL A 1 247 ? -14.814 27.050 20.373 1.00 46.66 247 VAL A C 1
ATOM 1920 O O . VAL A 1 247 ? -15.131 26.128 19.645 1.00 46.66 247 VAL A O 1
ATOM 1923 N N . SER A 1 248 ? -13.822 27.835 19.937 1.00 46.19 248 SER A N 1
ATOM 1924 C CA . SER A 1 248 ? -12.954 28.811 20.609 1.00 46.19 248 SER A CA 1
ATOM 1925 C C . SER A 1 248 ? -12.243 29.722 19.596 1.00 46.19 248 SER A C 1
ATOM 1927 O O . SER A 1 248 ? -11.814 29.283 18.532 1.00 46.19 248 SER A O 1
ATOM 1929 N N . SER A 1 249 ? -12.075 30.967 20.036 1.00 44.94 249 SER A N 1
ATOM 1930 C CA . SER A 1 249 ? -11.215 32.061 19.584 1.00 44.94 249 SER A CA 1
ATOM 1931 C C . SER A 1 249 ? -9.803 31.694 19.107 1.00 44.94 249 SER A C 1
ATOM 1933 O O . SER A 1 249 ? -9.086 30.958 19.781 1.00 44.94 249 SER A O 1
ATOM 1935 N N . ALA A 1 250 ? -9.366 32.349 18.030 1.00 51.25 250 ALA A N 1
ATOM 1936 C CA . ALA A 1 250 ? -7.962 32.607 17.727 1.00 51.25 250 ALA A CA 1
ATOM 1937 C C . ALA A 1 250 ? -7.854 34.053 17.218 1.00 51.25 250 ALA A C 1
ATOM 1939 O O . ALA A 1 250 ? -8.043 34.320 16.034 1.00 51.25 250 ALA A O 1
ATOM 1940 N N . GLU A 1 251 ? -7.604 34.979 18.142 1.00 54.34 251 GLU A N 1
ATOM 1941 C CA . GLU A 1 251 ? -7.052 36.295 17.833 1.00 54.34 251 GLU A CA 1
ATOM 1942 C C . GLU A 1 251 ? -5.631 36.294 18.395 1.00 54.34 251 GLU A C 1
ATOM 1944 O O . GLU A 1 251 ? -5.453 36.137 19.602 1.00 54.34 251 GLU A O 1
ATOM 1949 N N . GLU A 1 252 ? -4.628 36.430 17.529 1.00 58.41 252 GLU A N 1
ATOM 1950 C CA . GLU A 1 252 ? -3.346 36.995 17.938 1.00 58.41 252 GLU A CA 1
ATOM 1951 C C . GLU A 1 252 ? -3.098 38.261 17.123 1.00 58.41 252 GLU A C 1
ATOM 1953 O O . GLU A 1 252 ? -2.919 38.259 15.904 1.00 58.41 252 GLU A O 1
ATOM 1958 N N . ASP A 1 253 ? -3.189 39.334 17.891 1.00 58.12 253 ASP A N 1
ATOM 1959 C CA . ASP A 1 253 ? -2.904 40.729 17.638 1.00 58.12 253 ASP A CA 1
ATOM 1960 C C . ASP A 1 253 ? -1.452 41.041 18.063 1.00 58.12 253 ASP A C 1
ATOM 1962 O O . ASP A 1 253 ? -0.912 40.400 18.964 1.00 58.12 253 ASP A O 1
ATOM 1966 N N . GLY A 1 254 ? -0.853 42.063 17.442 1.00 49.75 254 GLY A N 1
ATOM 1967 C CA . GLY A 1 254 ? 0.431 42.676 17.821 1.00 49.75 254 GLY A CA 1
ATOM 1968 C C . GLY A 1 254 ? 1.675 41.987 17.232 1.00 49.75 254 GLY A C 1
ATOM 1969 O O . GLY A 1 254 ? 2.002 40.863 17.572 1.00 49.75 254 GLY A O 1
ATOM 1970 N N . GLY A 1 255 ? 2.484 42.557 16.336 1.00 48.72 255 GLY A N 1
ATOM 1971 C CA . GLY A 1 255 ? 2.794 43.961 16.104 1.00 48.72 255 GLY A CA 1
ATOM 1972 C C . GLY A 1 255 ? 3.936 44.423 17.010 1.00 48.72 255 GLY A C 1
ATOM 1973 O O . GLY A 1 255 ? 3.653 44.893 18.099 1.00 48.72 255 GLY A O 1
ATOM 1974 N N . ASP A 1 256 ? 5.197 44.372 16.549 1.00 49.56 256 ASP A N 1
ATOM 1975 C CA . ASP A 1 256 ? 6.141 45.456 16.861 1.00 49.56 256 ASP A CA 1
ATOM 1976 C C . ASP A 1 256 ? 7.337 45.564 15.897 1.00 49.56 256 ASP A C 1
ATOM 1978 O O . ASP A 1 256 ? 7.890 44.577 15.408 1.00 49.56 256 ASP A O 1
ATOM 1982 N N . LYS A 1 257 ? 7.711 46.815 15.618 1.00 52.97 257 LYS A N 1
ATOM 1983 C CA . LYS A 1 257 ? 8.794 47.268 14.737 1.00 52.97 257 LYS A CA 1
ATOM 1984 C C . LYS A 1 257 ? 9.851 47.973 15.586 1.00 52.97 257 LYS A C 1
ATOM 1986 O O . LYS A 1 257 ? 9.516 48.893 16.317 1.00 52.97 257 LYS A O 1
ATOM 1991 N N . SER A 1 258 ? 11.129 47.653 15.397 1.00 58.41 258 SER A N 1
ATOM 1992 C CA . SER A 1 258 ? 12.304 48.477 15.766 1.00 58.41 258 SER A CA 1
ATOM 1993 C C . SER A 1 258 ? 13.511 47.861 15.043 1.00 58.41 258 SER A C 1
ATOM 1995 O O . SER A 1 258 ? 13.863 46.723 15.324 1.00 58.41 258 SER A O 1
ATOM 1997 N N . ASN A 1 259 ? 13.928 48.327 13.866 1.00 46.09 259 ASN A N 1
ATOM 1998 C CA . ASN A 1 259 ? 14.789 49.469 13.525 1.00 46.09 259 ASN A CA 1
ATOM 1999 C C . ASN A 1 259 ? 16.197 49.504 14.166 1.00 46.09 259 ASN A C 1
ATOM 2001 O O . ASN A 1 259 ? 16.331 49.467 15.380 1.00 46.09 259 ASN A O 1
ATOM 2005 N N . GLU A 1 260 ? 17.184 49.665 13.270 1.00 43.62 260 GLU A N 1
ATOM 2006 C CA . GLU A 1 260 ? 18.522 50.267 13.414 1.00 43.62 260 GLU A CA 1
ATOM 2007 C C . GLU A 1 260 ? 19.499 49.769 14.499 1.00 43.62 260 GLU A C 1
ATOM 2009 O O . GLU A 1 260 ? 19.324 50.005 15.685 1.00 43.62 260 GLU A O 1
ATOM 2014 N N . GLN A 1 261 ? 20.656 49.233 14.073 1.00 38.03 261 GLN A N 1
ATOM 2015 C CA . GLN A 1 261 ? 21.901 50.016 13.901 1.00 38.03 261 GLN A CA 1
ATOM 2016 C C . GLN A 1 261 ? 23.154 49.111 13.975 1.00 38.03 261 GLN A C 1
ATOM 2018 O O . GLN A 1 261 ? 23.468 48.514 14.999 1.00 38.03 261 GLN A O 1
ATOM 2023 N N . ALA A 1 262 ? 23.902 49.038 12.869 1.00 48.53 262 ALA A N 1
ATOM 2024 C CA . ALA A 1 262 ? 25.329 48.683 12.864 1.00 48.53 262 ALA A CA 1
ATOM 2025 C C . ALA A 1 262 ? 26.144 49.926 13.308 1.00 48.53 262 ALA A C 1
ATOM 2027 O O . ALA A 1 262 ? 25.628 51.035 13.137 1.00 48.53 262 ALA A O 1
ATOM 2028 N N . PRO A 1 263 ? 27.397 49.823 13.814 1.00 58.22 263 PRO A N 1
ATOM 2029 C CA . PRO A 1 263 ? 28.529 49.423 12.962 1.00 58.22 263 PRO A CA 1
ATOM 2030 C C . PRO A 1 263 ? 29.700 48.681 13.659 1.00 58.22 263 PRO A C 1
ATOM 2032 O O . PRO A 1 263 ? 29.819 48.670 14.874 1.00 58.22 263 PRO A O 1
ATOM 2035 N N . ALA A 1 264 ? 30.575 48.114 12.809 1.00 47.38 264 ALA A N 1
ATOM 2036 C CA . ALA A 1 264 ? 32.033 47.901 12.937 1.00 47.38 264 ALA A CA 1
ATOM 2037 C C . ALA A 1 264 ? 32.606 47.448 14.304 1.00 47.38 264 ALA A C 1
ATOM 2039 O O . ALA A 1 264 ? 32.514 48.140 15.307 1.00 47.38 264 ALA A O 1
ATOM 2040 N N . SER A 1 265 ? 33.395 46.371 14.382 1.00 47.25 265 SER A N 1
ATOM 2041 C CA . SER A 1 265 ? 34.819 46.405 13.997 1.00 47.25 265 SER A CA 1
ATOM 2042 C C . SER A 1 265 ? 35.438 44.994 14.002 1.00 47.25 265 SER A C 1
ATOM 2044 O O . SER A 1 265 ? 35.280 44.247 14.961 1.00 47.25 265 SER A O 1
ATOM 2046 N N . LYS A 1 266 ? 36.193 44.663 12.948 1.00 47.75 266 LYS A N 1
ATOM 2047 C CA . LYS A 1 266 ? 37.331 43.712 12.953 1.00 47.75 266 LYS A CA 1
ATOM 2048 C C . LYS A 1 266 ? 38.548 44.434 13.583 1.00 47.75 266 LYS A C 1
ATOM 2050 O O . LYS A 1 266 ? 38.578 45.659 13.447 1.00 47.75 266 LYS A O 1
ATOM 2055 N N . PRO A 1 267 ? 39.547 43.762 14.210 1.00 55.03 267 PRO A N 1
ATOM 2056 C CA . PRO A 1 267 ? 40.514 42.954 13.445 1.00 55.03 267 PRO A CA 1
ATOM 2057 C C . PRO A 1 267 ? 41.173 41.736 14.147 1.00 55.03 267 PRO A C 1
ATOM 2059 O O . PRO A 1 267 ? 41.215 41.627 15.361 1.00 55.03 267 PRO A O 1
ATOM 2062 N N . GLN A 1 268 ? 41.680 40.843 13.283 1.00 40.75 268 GLN A N 1
ATOM 2063 C CA . GLN A 1 268 ? 42.961 40.102 13.286 1.00 40.75 268 GLN A CA 1
ATOM 2064 C C . GLN A 1 268 ? 43.644 39.628 14.589 1.00 40.75 268 GLN A C 1
ATOM 2066 O O . GLN A 1 268 ? 43.950 40.419 15.471 1.00 40.75 268 GLN A O 1
ATOM 2071 N N . GLY A 1 269 ? 44.104 38.369 14.539 1.00 35.47 269 GLY A N 1
ATOM 2072 C CA . GLY A 1 269 ? 45.211 37.786 15.321 1.00 35.47 269 GLY A CA 1
ATOM 2073 C C . GLY A 1 269 ? 44.897 36.325 15.674 1.00 35.47 269 GLY A C 1
ATOM 2074 O O . GLY A 1 269 ? 43.868 36.101 16.289 1.00 35.47 269 GLY A O 1
ATOM 2075 N N . ALA A 1 270 ? 45.564 35.312 15.098 1.00 39.78 270 ALA A N 1
ATOM 2076 C CA . ALA A 1 270 ? 46.854 34.762 15.566 1.00 39.78 270 ALA A CA 1
ATOM 2077 C C . ALA A 1 270 ? 46.642 34.022 16.917 1.00 39.78 270 ALA A C 1
ATOM 2079 O O . ALA A 1 270 ? 46.060 34.600 17.820 1.00 39.78 270 ALA A O 1
ATOM 2080 N N . GLU A 1 271 ? 46.985 32.759 17.161 1.00 46.09 271 GLU A N 1
ATOM 2081 C CA . GLU A 1 271 ? 47.921 31.813 16.560 1.00 46.09 271 GLU A CA 1
ATOM 2082 C C . GLU A 1 271 ? 47.447 30.378 16.853 1.00 46.09 271 GLU A C 1
ATOM 2084 O O . GLU A 1 271 ? 46.518 30.141 17.626 1.00 46.09 271 GLU A O 1
ATOM 2089 N N . GLU A 1 272 ? 48.097 29.444 16.175 1.00 48.94 272 GLU A N 1
ATOM 2090 C CA . GLU A 1 272 ? 48.026 27.998 16.335 1.00 48.94 272 GLU A CA 1
ATOM 2091 C C . GLU A 1 272 ? 48.425 27.587 17.762 1.00 48.94 272 GLU A C 1
ATOM 2093 O O . GLU A 1 272 ? 49.481 27.994 18.241 1.00 48.94 272 GLU A O 1
ATOM 2098 N N . ASP A 1 273 ? 47.611 26.757 18.424 1.00 50.38 273 ASP A N 1
ATOM 2099 C CA . ASP A 1 273 ? 47.991 26.104 19.680 1.00 50.38 273 ASP A CA 1
ATOM 2100 C C . ASP A 1 273 ? 48.151 24.598 19.449 1.00 50.38 273 ASP A C 1
ATOM 2102 O O . ASP A 1 273 ? 47.191 23.849 19.232 1.00 50.38 273 ASP A O 1
ATOM 2106 N N . LEU A 1 274 ? 49.419 24.195 19.427 1.00 50.31 274 LEU A N 1
ATOM 2107 C CA . LEU A 1 274 ? 49.903 22.826 19.430 1.00 50.31 274 LEU A CA 1
ATOM 2108 C C . LEU A 1 274 ? 49.841 22.299 20.867 1.00 50.31 274 LEU A C 1
ATOM 2110 O O . LEU A 1 274 ? 50.711 22.589 21.683 1.00 50.31 274 LEU A O 1
ATOM 2114 N N . GLY A 1 275 ? 48.830 21.483 21.156 1.00 43.03 275 GLY A N 1
ATOM 2115 C CA . GLY A 1 275 ? 48.707 20.749 22.413 1.00 43.03 275 GLY A CA 1
ATOM 2116 C C . GLY A 1 275 ? 48.960 19.258 22.223 1.00 43.03 275 GLY A C 1
ATOM 2117 O O . GLY A 1 275 ? 48.027 18.490 22.005 1.00 43.03 275 GLY A O 1
ATOM 2118 N N . GLU A 1 276 ? 50.227 18.859 22.305 1.00 44.47 276 GLU A N 1
ATOM 2119 C CA . GLU A 1 276 ? 50.685 17.475 22.447 1.00 44.47 276 GLU A CA 1
ATOM 2120 C C . GLU A 1 276 ? 50.220 16.863 23.781 1.00 44.47 276 GLU A C 1
ATOM 2122 O O . GLU A 1 276 ? 50.336 17.496 24.829 1.00 44.47 276 GLU A O 1
ATOM 2127 N N . SER A 1 277 ? 49.718 15.624 23.752 1.00 44.25 277 SER A N 1
ATOM 2128 C CA . SER A 1 277 ? 49.710 14.598 24.826 1.00 44.25 277 SER A CA 1
ATOM 2129 C C . SER A 1 277 ? 48.651 13.545 24.450 1.00 44.25 277 SER A C 1
ATOM 2131 O O . SER A 1 277 ? 47.587 13.885 23.959 1.00 44.25 277 SER A O 1
ATOM 2133 N N . SER A 1 278 ? 48.814 12.232 24.572 1.00 49.81 278 SER A N 1
ATOM 2134 C CA . SER A 1 278 ? 49.707 11.409 25.372 1.00 49.81 278 SER A CA 1
ATOM 2135 C C . SER A 1 278 ? 49.768 10.027 24.704 1.00 49.81 278 SER A C 1
ATOM 2137 O O . SER A 1 278 ? 48.727 9.435 24.418 1.00 49.81 278 SER A O 1
ATOM 2139 N N . ALA A 1 279 ? 50.973 9.523 24.438 1.00 49.25 279 ALA A N 1
ATOM 2140 C CA . ALA A 1 279 ? 51.218 8.145 24.032 1.00 49.25 279 ALA A CA 1
ATOM 2141 C C . ALA A 1 279 ? 52.026 7.461 25.141 1.00 49.25 279 ALA A C 1
ATOM 2143 O O . ALA A 1 279 ? 53.225 7.680 25.278 1.00 49.25 279 ALA A O 1
ATOM 2144 N N . GLN A 1 280 ? 51.336 6.660 25.944 1.00 45.19 280 GLN A N 1
ATOM 2145 C CA . GLN A 1 280 ? 51.856 5.721 26.938 1.00 45.19 280 GLN A CA 1
ATOM 2146 C C . GLN A 1 280 ? 50.688 4.732 27.131 1.00 45.19 280 GLN A C 1
ATOM 2148 O O . GLN A 1 280 ? 49.549 5.166 27.235 1.00 45.19 280 GLN A O 1
ATOM 2153 N N . GLU A 1 281 ? 50.809 3.414 27.054 1.00 51.25 281 GLU A N 1
ATOM 2154 C CA . GLU A 1 281 ? 51.838 2.549 27.600 1.00 51.25 281 GLU A CA 1
ATOM 2155 C C . GLU A 1 281 ? 51.678 1.159 26.962 1.00 51.25 281 GLU A C 1
ATOM 2157 O O . GLU A 1 281 ? 50.567 0.702 26.690 1.00 51.25 281 GLU A O 1
ATOM 2162 N N . GLN A 1 282 ? 52.801 0.494 26.713 1.00 48.53 282 GLN A N 1
ATOM 2163 C CA . GLN A 1 282 ? 52.853 -0.919 26.361 1.00 48.53 282 GLN A CA 1
ATOM 2164 C C . GLN A 1 282 ? 52.512 -1.770 27.590 1.00 48.53 282 GLN A C 1
ATOM 2166 O O . GLN A 1 282 ? 53.042 -1.532 28.670 1.00 48.53 282 GLN A O 1
ATOM 2171 N N . GLY A 1 283 ? 51.712 -2.816 27.399 1.00 45.59 283 GLY A N 1
ATOM 2172 C CA . GLY A 1 283 ? 51.473 -3.846 28.405 1.00 45.59 283 GLY A CA 1
ATOM 2173 C C . GLY A 1 283 ? 51.048 -5.153 27.748 1.00 45.59 283 GLY A C 1
ATOM 2174 O O . GLY A 1 283 ? 49.865 -5.380 27.526 1.00 45.59 283 GLY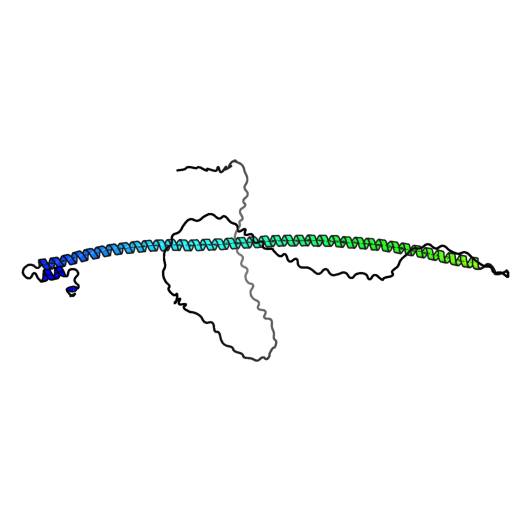 A O 1
ATOM 2175 N N . ASN A 1 284 ? 52.035 -5.985 27.410 1.00 47.00 284 ASN A N 1
ATOM 2176 C CA . ASN A 1 284 ? 51.872 -7.387 27.019 1.00 47.00 284 ASN A CA 1
ATOM 2177 C C . ASN A 1 284 ? 51.323 -8.209 28.193 1.00 47.00 284 ASN A C 1
ATOM 2179 O O . ASN A 1 284 ? 51.918 -8.116 29.263 1.00 47.00 284 ASN A O 1
ATOM 2183 N N . VAL A 1 285 ? 50.335 -9.087 27.968 1.00 54.72 285 VAL A N 1
ATOM 2184 C CA . VAL A 1 285 ? 50.230 -10.396 28.649 1.00 54.72 285 VAL A CA 1
ATOM 2185 C C . VAL A 1 285 ? 49.535 -11.405 27.719 1.00 54.72 285 VAL A C 1
ATOM 2187 O O . VAL A 1 285 ? 48.514 -11.097 27.111 1.00 54.72 285 VAL A O 1
ATOM 2190 N N . ASP A 1 286 ? 50.154 -12.583 27.621 1.00 48.56 286 ASP A N 1
ATOM 2191 C CA . ASP A 1 286 ? 49.716 -13.840 27.006 1.00 48.56 286 ASP A CA 1
ATOM 2192 C C . ASP A 1 286 ? 48.280 -14.271 27.350 1.00 48.56 286 ASP A C 1
ATOM 2194 O O . ASP A 1 286 ? 47.924 -14.257 28.525 1.00 48.56 286 ASP A O 1
ATOM 2198 N N . GLU A 1 287 ? 47.534 -14.829 26.382 1.00 54.31 287 GLU A N 1
ATOM 2199 C CA . GLU A 1 287 ? 46.633 -15.959 26.675 1.00 54.31 287 GLU A CA 1
ATOM 2200 C C . GLU A 1 287 ? 46.241 -16.786 25.423 1.00 54.31 287 GLU A C 1
ATOM 2202 O O . GLU A 1 287 ? 45.446 -16.371 24.588 1.00 54.31 287 GLU A O 1
ATOM 2207 N N . VAL A 1 288 ? 46.853 -17.975 25.331 1.00 49.56 288 VAL A N 1
ATOM 2208 C CA . VAL A 1 288 ? 46.242 -19.303 25.090 1.00 49.56 288 VAL A CA 1
ATOM 2209 C C . VAL A 1 288 ? 45.475 -19.588 23.777 1.00 49.56 288 VAL A C 1
ATOM 2211 O O . VAL A 1 288 ? 44.322 -19.229 23.568 1.00 49.56 288 VAL A O 1
ATOM 2214 N N . GLU A 1 289 ? 46.157 -20.378 22.940 1.00 43.44 289 GLU A N 1
ATOM 2215 C CA . GLU A 1 289 ? 45.719 -21.583 22.207 1.00 43.44 289 GLU A CA 1
ATOM 2216 C C . GLU A 1 289 ? 44.218 -21.970 22.206 1.00 43.44 289 GLU A C 1
ATOM 2218 O O . GLU A 1 289 ? 43.700 -22.443 23.213 1.00 43.44 289 GLU A O 1
ATOM 2223 N N . ASN A 1 290 ? 43.557 -21.921 21.036 1.00 52.75 290 ASN A N 1
ATOM 2224 C CA . ASN A 1 290 ? 42.985 -23.082 20.308 1.00 52.75 290 ASN A CA 1
ATOM 2225 C C . ASN A 1 290 ? 42.107 -22.616 19.127 1.00 52.75 290 ASN A C 1
ATOM 2227 O O . ASN A 1 290 ? 41.226 -21.776 19.310 1.00 52.75 290 ASN A O 1
ATOM 2231 N N . PRO A 1 291 ? 42.217 -23.253 17.951 1.00 62.34 291 PRO A N 1
ATOM 2232 C CA . PRO A 1 291 ? 40.983 -23.698 17.311 1.00 62.34 291 PRO A CA 1
ATOM 2233 C C . PRO A 1 291 ? 41.022 -25.189 16.990 1.00 62.34 291 PRO A C 1
ATOM 2235 O O . PRO A 1 291 ? 41.938 -25.710 16.356 1.00 62.34 291 PRO A O 1
ATOM 2238 N N . THR A 1 292 ? 39.972 -25.857 17.454 1.00 52.56 292 THR A N 1
ATOM 2239 C CA . THR A 1 292 ? 39.709 -27.276 17.278 1.00 52.56 292 THR A CA 1
ATOM 2240 C C . THR A 1 292 ? 39.461 -27.588 15.808 1.00 52.56 292 THR A C 1
ATOM 2242 O O . THR A 1 292 ? 38.557 -27.050 15.171 1.00 52.56 292 THR A O 1
ATOM 2245 N N . ASP A 1 293 ? 40.288 -28.494 15.313 1.00 43.19 293 ASP A N 1
ATOM 2246 C CA . ASP A 1 293 ? 40.121 -29.257 14.090 1.00 43.19 293 ASP A CA 1
ATOM 2247 C C . ASP A 1 293 ? 38.817 -30.080 14.163 1.00 43.19 293 ASP A C 1
ATOM 2249 O O . ASP A 1 293 ? 38.478 -30.659 15.199 1.00 43.19 293 ASP A O 1
ATOM 2253 N N . SER A 1 294 ? 38.049 -30.126 13.081 1.00 53.75 294 SER A N 1
ATOM 2254 C CA . SER A 1 294 ? 36.912 -31.042 12.945 1.00 53.75 294 SER A CA 1
ATOM 2255 C C . SER A 1 294 ? 36.856 -31.543 11.517 1.00 53.75 294 SER A C 1
ATOM 2257 O O . SER A 1 294 ? 36.155 -31.019 10.653 1.00 53.75 294 SER A O 1
ATOM 2259 N N . THR A 1 295 ? 37.639 -32.596 11.315 1.00 49.00 295 THR A N 1
ATOM 2260 C CA . THR A 1 295 ? 37.567 -33.515 10.189 1.00 49.00 295 THR A CA 1
ATOM 2261 C C . THR A 1 295 ? 36.866 -34.791 10.669 1.00 49.00 295 THR A C 1
ATOM 2263 O O . THR A 1 295 ? 37.387 -35.470 11.549 1.00 49.00 295 THR A O 1
ATOM 2266 N N . ALA A 1 296 ? 35.701 -35.114 10.105 1.00 52.72 296 ALA A N 1
ATOM 2267 C CA . ALA A 1 296 ? 35.119 -36.463 10.006 1.00 52.72 296 ALA A CA 1
ATOM 2268 C C . ALA A 1 296 ? 33.955 -36.370 8.996 1.00 52.72 296 ALA A C 1
ATOM 2270 O O . ALA A 1 296 ? 33.062 -35.544 9.163 1.00 52.72 296 ALA A O 1
ATOM 2271 N N . ASP A 1 297 ? 34.071 -36.953 7.800 1.00 45.56 297 ASP A N 1
ATOM 2272 C CA . ASP A 1 297 ? 33.726 -38.359 7.502 1.00 45.56 297 ASP A CA 1
ATOM 2273 C C . ASP A 1 297 ? 32.210 -38.575 7.701 1.00 45.56 297 ASP A C 1
ATOM 2275 O O . ASP A 1 297 ? 31.695 -38.433 8.801 1.00 45.56 297 ASP A O 1
ATOM 2279 N N . GLY A 1 298 ? 31.378 -38.723 6.670 1.00 44.25 298 GLY A N 1
ATOM 2280 C CA . GLY A 1 298 ? 31.443 -39.752 5.637 1.00 44.25 298 GLY A CA 1
ATOM 2281 C C . GLY A 1 298 ? 30.382 -40.817 5.951 1.00 44.25 298 GLY A C 1
ATOM 2282 O O . GLY A 1 298 ? 30.235 -41.215 7.102 1.00 44.25 298 GLY A O 1
ATOM 2283 N N . THR A 1 299 ? 29.692 -41.329 4.918 1.00 47.12 299 THR A N 1
ATOM 2284 C CA . THR A 1 299 ? 28.707 -42.448 4.962 1.00 47.12 299 THR A CA 1
ATOM 2285 C C . THR A 1 299 ? 27.287 -42.033 5.400 1.00 47.12 299 THR A C 1
ATOM 2287 O O . THR A 1 299 ? 27.118 -41.375 6.410 1.00 47.12 299 THR A O 1
ATOM 2290 N N . GLY A 1 300 ? 26.173 -42.354 4.739 1.00 38.72 300 GLY A N 1
ATOM 2291 C CA . GLY A 1 300 ? 25.859 -43.252 3.630 1.00 38.72 300 GLY A CA 1
ATOM 2292 C C . GLY A 1 300 ? 24.443 -43.820 3.853 1.00 38.72 300 GLY A C 1
ATOM 2293 O O . GLY A 1 300 ? 24.150 -44.260 4.958 1.00 38.72 300 GLY A O 1
ATOM 2294 N N . GLY A 1 301 ? 23.597 -43.833 2.809 1.00 44.12 301 GLY A N 1
ATOM 2295 C CA . GLY A 1 301 ? 22.255 -44.458 2.793 1.00 44.12 301 GLY A CA 1
ATOM 2296 C C . GLY A 1 301 ? 21.222 -43.749 3.689 1.00 44.12 301 GLY A C 1
ATOM 2297 O O . GLY A 1 301 ? 21.585 -43.014 4.588 1.00 44.12 301 GLY A O 1
ATOM 2298 N N . ILE A 1 302 ? 19.906 -43.884 3.549 1.00 43.19 302 ILE A N 1
ATOM 2299 C CA . ILE A 1 302 ? 19.057 -44.963 3.036 1.00 43.19 302 ILE A CA 1
ATOM 2300 C C . ILE A 1 302 ? 17.638 -44.353 2.937 1.00 43.19 302 ILE A C 1
ATOM 2302 O O . ILE A 1 302 ? 17.283 -43.629 3.860 1.00 43.19 302 ILE A O 1
ATOM 2306 N N . SER A 1 303 ? 16.860 -44.703 1.898 1.00 49.34 303 SER A N 1
ATOM 2307 C CA . SER A 1 303 ? 15.379 -44.869 1.907 1.00 49.34 303 SER A CA 1
ATOM 2308 C C . SER A 1 303 ? 14.484 -43.667 2.312 1.00 49.34 303 SER A C 1
ATOM 2310 O O . SER A 1 303 ? 14.813 -42.872 3.170 1.00 49.34 303 SER A O 1
ATOM 2312 N N . ASP A 1 304 ? 13.270 -43.432 1.820 1.00 46.78 304 ASP A N 1
ATOM 2313 C CA . ASP A 1 304 ? 12.353 -44.110 0.906 1.00 46.78 304 ASP A CA 1
ATOM 2314 C C . ASP A 1 304 ? 11.226 -43.098 0.533 1.00 46.78 304 ASP A C 1
ATOM 2316 O O . ASP A 1 304 ? 11.183 -41.992 1.084 1.00 46.78 304 ASP A O 1
ATOM 2320 N N . PRO A 1 305 ? 10.323 -43.443 -0.406 1.00 66.38 305 PRO A N 1
ATOM 2321 C CA . PRO A 1 305 ? 9.399 -42.537 -1.084 1.00 66.38 305 PRO A CA 1
ATOM 2322 C C . PRO A 1 305 ? 7.979 -42.490 -0.477 1.00 66.38 305 PRO A C 1
ATOM 2324 O O . PRO A 1 305 ? 7.635 -43.240 0.428 1.00 66.38 305 PRO A O 1
ATOM 2327 N N . LEU A 1 306 ? 7.129 -41.685 -1.133 1.00 47.78 306 LEU A N 1
ATOM 2328 C CA . LEU A 1 306 ? 5.653 -41.674 -1.134 1.00 47.78 306 LEU A CA 1
ATOM 2329 C C . LEU A 1 306 ? 4.954 -40.702 -0.175 1.00 47.78 306 LEU A C 1
ATOM 2331 O O . LEU A 1 306 ? 5.074 -40.755 1.041 1.00 47.78 306 LEU A O 1
ATOM 2335 N N . GLY A 1 307 ? 4.107 -39.865 -0.779 1.00 44.19 307 GLY A N 1
ATOM 2336 C CA . GLY A 1 307 ? 3.170 -38.997 -0.077 1.00 44.19 307 GLY A CA 1
ATOM 2337 C C . GLY A 1 307 ? 2.280 -38.196 -1.024 1.00 44.19 307 GLY A C 1
ATOM 2338 O O . GLY A 1 307 ? 2.157 -36.988 -0.873 1.00 44.19 307 GLY A O 1
ATOM 2339 N N . ALA A 1 308 ? 1.684 -38.848 -2.027 1.00 53.53 308 ALA A N 1
ATOM 2340 C CA . ALA A 1 308 ? 0.577 -38.267 -2.778 1.00 53.53 308 ALA A CA 1
ATOM 2341 C C . ALA A 1 308 ? -0.646 -38.157 -1.851 1.00 53.53 308 ALA A C 1
ATOM 2343 O O . ALA A 1 308 ? -1.200 -39.178 -1.449 1.00 53.53 308 ALA A O 1
ATOM 2344 N N . GLN A 1 309 ? -1.080 -36.938 -1.521 1.00 49.03 309 GLN A N 1
ATOM 2345 C CA . GLN A 1 309 ? -2.406 -36.710 -0.947 1.00 49.03 309 GLN A CA 1
ATOM 2346 C C . GLN A 1 309 ? -3.337 -36.138 -2.012 1.00 49.03 309 GLN A C 1
ATOM 2348 O O . GLN A 1 309 ? -3.321 -34.958 -2.349 1.00 49.03 309 GLN A O 1
ATOM 2353 N N . VAL A 1 310 ? -4.150 -37.053 -2.530 1.00 47.25 310 VAL A N 1
ATOM 2354 C CA . VAL A 1 310 ? -5.440 -36.803 -3.163 1.00 47.25 310 VAL A CA 1
ATOM 2355 C C . VAL A 1 310 ? -6.370 -36.242 -2.086 1.00 47.25 310 VAL A C 1
ATOM 2357 O O . VAL A 1 310 ? -6.787 -36.982 -1.196 1.00 47.25 310 VAL A O 1
ATOM 2360 N N . ILE A 1 311 ? -6.698 -34.953 -2.154 1.00 55.38 311 ILE A N 1
ATOM 2361 C CA . ILE A 1 311 ? -7.824 -34.398 -1.397 1.00 55.38 311 ILE A CA 1
ATOM 2362 C C . ILE A 1 311 ? -9.077 -34.709 -2.209 1.00 55.38 311 ILE A C 1
ATOM 2364 O O . ILE A 1 311 ? -9.295 -34.165 -3.288 1.00 55.38 311 ILE A O 1
ATOM 2368 N N . ARG A 1 312 ? -9.840 -35.679 -1.705 1.00 48.44 312 ARG A N 1
ATOM 2369 C CA . ARG A 1 312 ? -11.133 -36.101 -2.231 1.00 48.44 312 ARG A CA 1
ATOM 2370 C C . ARG A 1 312 ? -12.201 -35.209 -1.597 1.00 48.44 312 ARG A C 1
ATOM 2372 O O . ARG A 1 312 ? -12.279 -35.121 -0.374 1.00 48.44 312 ARG A O 1
ATOM 2379 N N . GLU A 1 313 ? -12.974 -34.541 -2.442 1.00 55.62 313 GLU A N 1
ATOM 2380 C CA . GLU A 1 313 ? -14.202 -33.835 -2.089 1.00 55.62 313 GLU A CA 1
ATOM 2381 C C . GLU A 1 313 ? -15.189 -34.824 -1.453 1.00 55.62 313 GLU A C 1
ATOM 2383 O O . GLU A 1 313 ? -15.493 -35.857 -2.048 1.00 55.62 313 GLU A O 1
ATOM 2388 N N . ASN A 1 314 ? -15.685 -34.510 -0.255 1.00 48.78 314 ASN A N 1
ATOM 2389 C CA . ASN A 1 314 ? -16.880 -35.138 0.300 1.00 48.78 314 ASN A CA 1
ATOM 2390 C C . ASN A 1 314 ? -17.981 -34.080 0.323 1.00 48.78 314 ASN A C 1
ATOM 2392 O O . ASN A 1 314 ? -17.965 -33.158 1.139 1.00 48.78 314 ASN A O 1
ATOM 2396 N N . LEU A 1 315 ? -18.896 -34.227 -0.630 1.00 54.22 315 LEU A N 1
ATOM 2397 C CA . LEU A 1 315 ? -20.147 -33.504 -0.754 1.00 54.22 315 LEU A CA 1
ATOM 2398 C C . LEU A 1 315 ? -21.270 -34.504 -0.434 1.00 54.22 315 LEU A C 1
ATOM 2400 O O . LEU A 1 315 ? -21.730 -35.207 -1.325 1.00 54.22 315 LEU A O 1
ATOM 2404 N N . ASP A 1 316 ? -21.699 -34.558 0.823 1.00 57.44 316 ASP A N 1
ATOM 2405 C CA . ASP A 1 316 ? -22.944 -35.208 1.262 1.00 57.44 316 ASP A CA 1
ATOM 2406 C C . ASP A 1 316 ? -23.736 -34.104 1.986 1.00 57.44 316 ASP A C 1
ATOM 2408 O O . ASP A 1 316 ? -23.200 -33.473 2.895 1.00 57.44 316 ASP A O 1
ATOM 2412 N N . ARG A 1 317 ? -24.911 -33.621 1.561 1.00 60.69 317 ARG A N 1
ATOM 2413 C CA . ARG A 1 317 ? -26.178 -34.230 1.107 1.00 60.69 317 ARG A CA 1
ATOM 2414 C C . ARG A 1 317 ? -26.891 -35.073 2.173 1.00 60.69 317 ARG A C 1
ATOM 2416 O O . ARG A 1 317 ? -26.629 -36.261 2.284 1.00 60.69 317 ARG A O 1
ATOM 2423 N N . ALA A 1 318 ? -27.847 -34.431 2.853 1.00 57.94 318 ALA A N 1
ATOM 2424 C CA . ALA A 1 318 ? -29.180 -34.905 3.286 1.00 57.94 318 ALA A CA 1
ATOM 2425 C C . ALA A 1 318 ? -29.812 -33.725 4.082 1.00 57.94 318 ALA A C 1
ATOM 2427 O O . ALA A 1 318 ? -29.143 -33.214 4.977 1.00 57.94 318 ALA A O 1
ATOM 2428 N N . GLU A 1 319 ? -30.907 -33.052 3.681 1.00 67.94 319 GLU A N 1
ATOM 2429 C CA . GLU A 1 319 ? -32.329 -33.495 3.705 1.00 67.94 319 GLU A CA 1
ATOM 2430 C C . GLU A 1 319 ? -32.622 -34.231 5.032 1.00 67.94 319 GLU A C 1
ATOM 2432 O O . GLU A 1 319 ? -32.034 -35.276 5.286 1.00 67.94 319 GLU A O 1
ATOM 2437 N N . ASP A 1 320 ? -33.326 -33.661 6.012 1.00 53.06 320 ASP A N 1
ATOM 2438 C CA . ASP A 1 320 ? -34.764 -33.322 6.053 1.00 53.06 320 ASP A CA 1
ATOM 2439 C C . ASP A 1 320 ? -35.069 -32.380 7.244 1.00 53.06 320 ASP A C 1
ATOM 2441 O O . ASP A 1 320 ? -34.431 -32.559 8.313 1.00 53.06 320 ASP A O 1
#

pLDDT: mean 70.71, std 24.26, range [34.12, 98.81]

Foldseek 3Di:
DDDLVPDPPSVLVVVLVPPPPDDPVSVVVVVVVVVVVVVVVVVVVVVVVVVVVVVVVVVVVVVVVVVVVVVVVVVVVVVVVVVVVVVVVVVVVVVVVVVVVVVVVVVVVVVVVVVVVVVVVVVVVVVVVVVVVVVVVVVVVVVVVVVVVVVVVVVVVVVVVPPPPPDDDDDDDDDDDDDDDDDDDDDDDDDDDDDDDDDPPDDDDPPPPDDPDDDDDDDDDDDDDDDDDDDDDDDDDDDDDDDDDDDDDDDDDDDDDDDDDDDDDDDDDDDDDDDDDDDDDDDDDDDDDDDDDDDDDDDDDDDDDDDDDDPDDDDDDDDD

Radius of gyration: 63.03 Å; chains: 1; bounding box: 111×95×190 Å